Protein AF-A0A2K2AAR0-F1 (afdb_monomer)

Mean predicted aligned error: 15.71 Å

InterPro domains:
  IPR002683 PsbP, C-terminal [PF01789] (100-220)
  IPR016123 Mog1/PsbP, alpha/beta/alpha sandwich [SSF55724] (99-220)

Sequence (225 aa):
MALQHHFLACKNASIQKIYMTQSSGDRKESFPEVPRPPAEQFAPLASTFQRRLLVGVGSASLVAVGANFGGITSFLLGLSPESGRNVKLDVLYPIGGYSRCIGTNEGFEFIYPATWVGDQRLLYRAAEKTEYERSLDPPPLNNGKSSDGRRKNVNEPVVAFGPPGSSGELNVSVIVSQVPPDFSIEAFGGPKEVGEAVVRTITGSRLDVKGTLTESSLREDSEES

Nearest PDB structures (foldseek):
  6lu8-assembly1_W  TM=1.896E-01  e=7.351E+00  Homo sapiens
  8inf-assembly1_W  TM=1.809E-01  e=8.357E+00  Homo sapiens

pLDDT: mean 76.43, std 19.91, range [31.98, 96.62]

Radius of gyration: 35.57 Å; Cα contacts (8 Å, |Δi|>4): 141; chains: 1; bounding box: 90×42×94 Å

Structure (mmCIF, N/CA/C/O backbone):
data_AF-A0A2K2AAR0-F1
#
_entry.id   AF-A0A2K2AAR0-F1
#
loop_
_atom_site.group_PDB
_atom_site.id
_atom_site.type_symbol
_atom_site.label_atom_id
_atom_site.label_alt_id
_atom_site.label_comp_id
_atom_site.label_asym_id
_atom_site.label_entity_id
_atom_site.label_seq_id
_atom_site.pdbx_PDB_ins_code
_atom_site.Cartn_x
_atom_site.Cartn_y
_atom_site.Cartn_z
_atom_site.occupancy
_atom_site.B_iso_or_equiv
_atom_site.auth_seq_id
_atom_site.auth_comp_id
_atom_site.auth_asym_id
_atom_site.auth_atom_id
_atom_site.pdbx_PDB_model_num
ATOM 1 N N . MET A 1 1 ? -24.087 5.724 -62.527 1.00 34.75 1 MET A N 1
ATOM 2 C CA . MET A 1 1 ? -23.609 5.548 -63.915 1.00 34.75 1 MET A CA 1
ATOM 3 C C . MET A 1 1 ? -22.173 6.043 -64.007 1.00 34.75 1 MET A C 1
ATOM 5 O O . MET A 1 1 ? -21.894 7.046 -63.368 1.00 34.75 1 MET A O 1
ATOM 9 N N . ALA A 1 2 ? -21.352 5.343 -64.806 1.00 37.12 2 ALA A N 1
ATOM 10 C CA . ALA A 1 2 ? -19.984 5.654 -65.271 1.00 37.12 2 ALA A CA 1
ATOM 11 C C . ALA A 1 2 ? -18.885 5.721 -64.180 1.00 37.12 2 ALA A C 1
ATOM 13 O O . ALA A 1 2 ? -18.887 6.641 -63.376 1.00 37.12 2 ALA A O 1
ATOM 14 N N . LEU A 1 3 ? -18.038 4.704 -63.936 1.00 31.98 3 LEU A N 1
ATOM 15 C CA . LEU A 1 3 ? -16.979 4.044 -64.743 1.00 31.98 3 LEU A CA 1
ATOM 16 C C . LEU A 1 3 ? -15.828 4.963 -65.201 1.00 31.98 3 LEU A C 1
ATOM 18 O O . LEU A 1 3 ? -16.057 5.920 -65.930 1.00 31.98 3 LEU A O 1
ATOM 22 N N . GLN A 1 4 ? -14.612 4.477 -64.878 1.00 37.12 4 GLN A N 1
ATOM 23 C CA . GLN A 1 4 ? -13.336 4.594 -65.612 1.00 37.12 4 GLN A CA 1
ATOM 24 C C . GLN A 1 4 ? -12.493 5.875 -65.417 1.00 37.12 4 GLN A C 1
ATOM 26 O O . GLN A 1 4 ? -13.035 6.962 -65.351 1.00 37.12 4 GLN A O 1
ATOM 31 N N . HIS A 1 5 ? -11.154 5.860 -65.319 1.00 37.09 5 HIS A N 1
ATOM 32 C CA . HIS A 1 5 ? -10.130 4.846 -65.606 1.00 37.09 5 HIS A CA 1
ATOM 33 C C . HIS A 1 5 ? -8.812 5.149 -64.843 1.00 37.09 5 HIS A C 1
ATOM 35 O O . HIS A 1 5 ? -8.483 6.296 -64.560 1.00 37.09 5 HIS A O 1
ATOM 41 N N . HIS A 1 6 ? -8.071 4.070 -64.572 1.00 33.88 6 HIS A N 1
ATOM 42 C CA . HIS A 1 6 ? -6.647 3.924 -64.225 1.00 33.88 6 HIS A CA 1
ATOM 43 C C . HIS A 1 6 ? -5.653 4.966 -64.788 1.00 33.88 6 HIS A C 1
ATOM 45 O O . HIS A 1 6 ? -5.815 5.395 -65.922 1.00 33.88 6 HIS A O 1
ATOM 51 N N . PHE A 1 7 ? -4.524 5.205 -64.095 1.00 35.75 7 PHE A N 1
ATOM 52 C CA . PHE A 1 7 ? -3.197 4.647 -64.455 1.00 35.75 7 PHE A CA 1
ATOM 53 C C . PHE A 1 7 ? -2.080 5.041 -63.461 1.00 35.75 7 PHE A C 1
ATOM 55 O O . PHE A 1 7 ? -2.084 6.117 -62.874 1.00 35.75 7 PHE A O 1
ATOM 62 N N . LEU A 1 8 ? -1.134 4.112 -63.282 1.00 38.62 8 LEU A N 1
ATOM 63 C CA . LEU A 1 8 ? 0.065 4.179 -62.443 1.00 38.62 8 LEU A CA 1
ATOM 64 C C . LEU A 1 8 ? 0.990 5.364 -62.764 1.00 38.62 8 LEU A C 1
ATOM 66 O O . LEU A 1 8 ? 1.250 5.633 -63.933 1.00 38.62 8 LEU A O 1
ATOM 70 N N . ALA A 1 9 ? 1.664 5.888 -61.733 1.00 34.75 9 ALA A N 1
ATOM 71 C CA . ALA A 1 9 ? 3.064 6.316 -61.840 1.00 34.75 9 ALA A CA 1
ATOM 72 C C . ALA A 1 9 ? 3.741 6.406 -60.455 1.00 34.75 9 ALA A C 1
ATOM 74 O O . ALA A 1 9 ? 3.822 7.471 -59.852 1.00 34.75 9 ALA A O 1
ATOM 75 N N . CYS A 1 10 ? 4.287 5.290 -59.963 1.00 37.59 10 CYS A N 1
ATOM 76 C CA . CYS A 1 10 ? 5.383 5.337 -58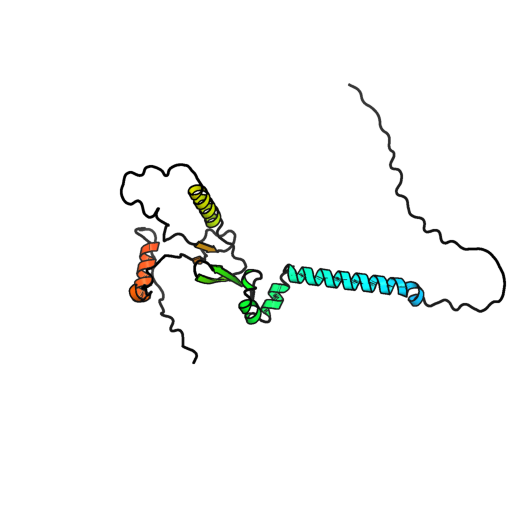.993 1.00 37.59 10 CYS A CA 1
ATOM 77 C C . CYS A 1 10 ? 6.685 5.678 -59.746 1.00 37.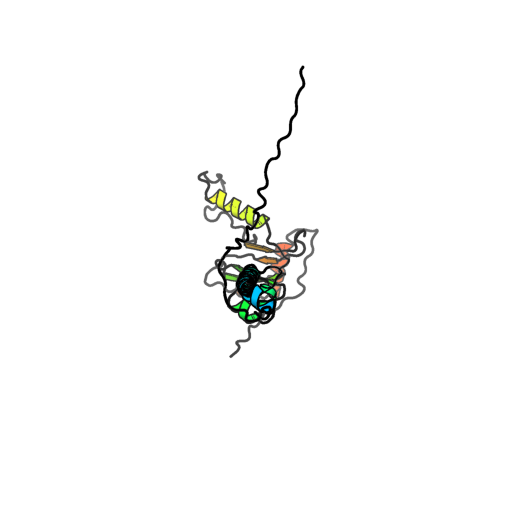59 10 CYS A C 1
ATOM 79 O O . CYS A 1 10 ? 7.165 4.888 -60.555 1.00 37.59 10 CYS A O 1
ATOM 81 N N . LYS A 1 11 ? 7.246 6.859 -59.483 1.00 34.91 11 LYS A N 1
ATOM 82 C CA . LYS A 1 11 ? 8.582 7.352 -59.879 1.00 34.91 11 LYS A CA 1
ATOM 83 C C . LYS A 1 11 ? 9.010 8.287 -58.740 1.00 34.91 11 LYS A C 1
ATOM 85 O O . LYS A 1 11 ?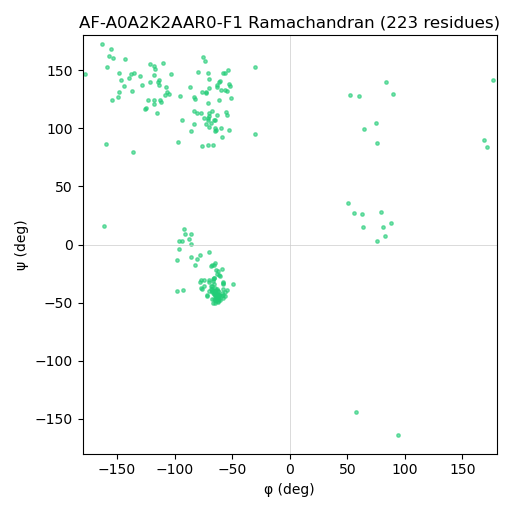 8.210 9.123 -58.356 1.00 34.91 11 LYS A O 1
ATOM 90 N N . ASN A 1 12 ? 10.182 8.270 -58.120 1.00 36.53 12 ASN A N 1
ATOM 91 C CA . ASN A 1 12 ? 11.443 7.569 -58.297 1.00 36.53 12 ASN A CA 1
ATOM 92 C C . ASN A 1 12 ? 12.095 7.525 -56.903 1.00 36.53 12 ASN A C 1
ATOM 94 O O . ASN A 1 12 ? 12.312 8.582 -56.312 1.00 36.53 12 ASN A O 1
ATOM 98 N N . ALA A 1 13 ? 12.451 6.350 -56.387 1.00 41.03 13 ALA A N 1
ATOM 99 C CA . ALA A 1 13 ? 13.428 6.277 -55.306 1.00 41.03 13 ALA A CA 1
ATOM 100 C C . ALA A 1 13 ? 14.808 6.538 -55.927 1.00 41.03 13 ALA A C 1
ATOM 102 O O . ALA A 1 13 ? 15.305 5.729 -56.713 1.00 41.03 13 ALA A O 1
ATOM 103 N N . SER A 1 14 ? 15.403 7.698 -55.645 1.00 40.75 14 SER A N 1
ATOM 104 C CA . SER A 1 14 ? 16.751 8.019 -56.106 1.00 40.75 14 SER A CA 1
ATOM 105 C C . SER A 1 14 ? 17.756 7.156 -55.344 1.00 40.75 14 SER A C 1
ATOM 107 O O . SER A 1 14 ? 18.101 7.443 -54.198 1.00 40.75 14 SER A O 1
ATOM 109 N N . ILE A 1 15 ? 18.232 6.090 -55.981 1.00 44.38 15 ILE A N 1
ATOM 110 C CA . ILE A 1 15 ? 19.423 5.367 -55.539 1.00 44.38 15 ILE A CA 1
ATOM 111 C C . ILE A 1 15 ? 20.597 6.333 -55.715 1.00 44.38 15 ILE A C 1
ATOM 113 O O . ILE A 1 15 ? 20.988 6.645 -56.842 1.00 44.38 15 ILE A O 1
ATOM 117 N N . GLN A 1 16 ? 21.131 6.854 -54.608 1.00 41.25 16 GLN A N 1
ATOM 118 C CA . GLN A 1 16 ? 22.361 7.639 -54.619 1.00 41.25 16 GLN A CA 1
ATOM 119 C C . GLN A 1 16 ? 23.513 6.729 -55.052 1.00 41.25 16 GLN A C 1
ATOM 121 O O . GLN A 1 16 ? 24.064 5.948 -54.281 1.00 41.25 16 GLN A O 1
ATOM 126 N N . LYS A 1 17 ? 23.838 6.812 -56.339 1.00 35.44 17 LYS A N 1
ATOM 127 C CA . LYS A 1 17 ? 24.993 6.176 -56.956 1.00 35.44 17 LYS A CA 1
ATOM 128 C C . LYS A 1 17 ? 26.232 6.926 -56.469 1.00 35.44 17 LYS A C 1
ATOM 130 O O . LYS A 1 17 ? 26.453 8.069 -56.860 1.00 35.44 17 LYS A O 1
ATOM 135 N N . ILE A 1 18 ? 27.007 6.309 -55.582 1.00 42.41 18 ILE A N 1
ATOM 136 C CA . ILE A 1 18 ? 28.295 6.848 -55.138 1.00 42.41 18 ILE A CA 1
ATOM 137 C C . ILE A 1 18 ? 29.223 6.851 -56.359 1.00 42.41 18 ILE A C 1
ATOM 139 O O . ILE A 1 18 ? 29.632 5.797 -56.843 1.00 42.41 18 ILE A O 1
ATOM 143 N N . TYR A 1 19 ? 29.502 8.036 -56.899 1.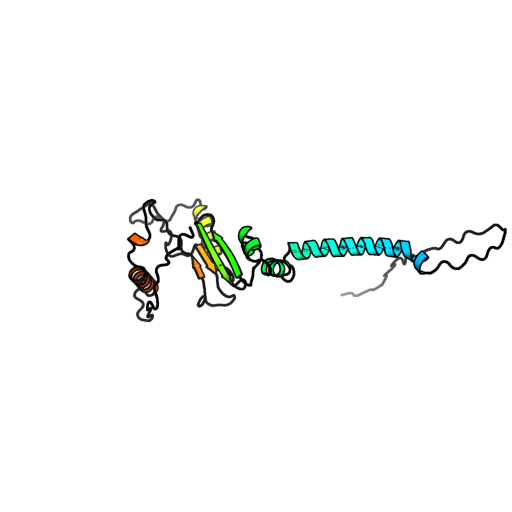00 35.38 19 TYR A N 1
ATOM 144 C CA . TYR A 1 19 ? 30.487 8.222 -57.959 1.00 35.38 19 TYR A CA 1
ATOM 145 C C . TYR A 1 19 ? 31.882 8.255 -57.334 1.00 35.38 19 TYR A C 1
ATOM 147 O O . TYR A 1 19 ? 32.227 9.177 -56.601 1.00 35.38 19 TYR A O 1
ATOM 155 N N . MET A 1 20 ? 32.685 7.237 -57.635 1.00 37.62 20 MET A N 1
ATOM 156 C CA . MET A 1 20 ? 34.116 7.224 -57.358 1.00 37.62 20 MET A CA 1
ATOM 157 C C . MET A 1 20 ? 34.804 7.965 -58.512 1.00 37.62 20 MET A C 1
ATOM 159 O O . MET A 1 20 ? 34.888 7.451 -59.626 1.00 37.62 20 MET A O 1
ATOM 163 N N . THR A 1 21 ? 35.229 9.206 -58.289 1.00 40.84 21 THR A N 1
ATOM 164 C CA . THR A 1 21 ? 36.014 9.973 -59.265 1.00 40.84 21 THR A CA 1
ATOM 165 C C . THR A 1 21 ? 37.431 9.408 -59.336 1.00 40.84 21 THR A C 1
ATOM 167 O O . THR A 1 21 ? 38.239 9.660 -58.446 1.00 40.84 21 THR A O 1
ATOM 170 N N . GLN A 1 22 ? 37.742 8.652 -60.393 1.00 42.00 22 GLN A N 1
ATOM 171 C CA . GLN A 1 22 ? 39.126 8.433 -60.819 1.00 42.00 22 GLN A CA 1
ATOM 172 C C . GLN A 1 22 ? 39.554 9.627 -61.680 1.00 42.00 22 GLN A C 1
ATOM 174 O O . GLN A 1 22 ? 38.981 9.869 -62.740 1.00 42.00 22 GLN A O 1
ATOM 179 N N . SER A 1 23 ? 40.527 10.398 -61.191 1.00 39.19 23 SER A N 1
ATOM 180 C CA . SER A 1 23 ? 41.187 11.470 -61.944 1.00 39.19 23 SER A CA 1
ATOM 181 C C . SER A 1 23 ? 42.357 10.886 -62.740 1.00 39.19 23 SER A C 1
ATOM 183 O O . SER A 1 23 ? 43.106 10.059 -62.223 1.00 39.19 23 SER A O 1
ATOM 185 N N . SER A 1 24 ? 42.480 11.290 -64.003 1.00 46.31 24 SER A N 1
ATOM 186 C CA . SER A 1 24 ? 43.369 10.728 -65.026 1.00 46.31 24 SER A CA 1
ATOM 187 C C . SER A 1 24 ? 44.561 11.653 -65.324 1.00 46.31 24 SER A C 1
ATOM 189 O O . SER A 1 24 ? 44.339 12.813 -65.660 1.00 46.31 24 SER A O 1
ATOM 191 N N . GLY A 1 25 ? 45.779 11.083 -65.333 1.00 38.38 25 GLY A N 1
ATOM 192 C CA . GLY A 1 25 ? 47.052 11.654 -65.836 1.00 38.38 25 GLY A CA 1
ATOM 193 C C . GLY A 1 25 ? 47.837 12.438 -64.771 1.00 38.38 25 GLY A C 1
ATOM 194 O O . GLY A 1 25 ? 47.253 13.269 -64.097 1.00 38.38 25 GLY A O 1
ATOM 195 N N . ASP A 1 26 ? 49.135 12.243 -64.512 1.00 34.19 26 ASP A N 1
ATOM 196 C CA . ASP A 1 26 ? 50.257 11.953 -65.412 1.00 34.19 26 ASP A CA 1
ATOM 197 C C . ASP A 1 26 ? 51.429 11.247 -64.666 1.00 34.19 26 ASP A C 1
ATOM 199 O O . ASP A 1 26 ? 51.510 11.210 -63.441 1.00 34.19 26 ASP A O 1
ATOM 203 N N . ARG A 1 27 ? 52.309 10.634 -65.453 1.00 41.72 27 ARG A N 1
ATOM 204 C CA . ARG A 1 27 ? 53.299 9.568 -65.216 1.00 41.72 27 ARG A CA 1
ATOM 205 C C . ARG A 1 27 ? 54.556 9.970 -64.414 1.00 41.72 27 ARG A C 1
ATOM 207 O O . ARG A 1 27 ? 55.278 10.846 -64.876 1.00 41.72 27 ARG A O 1
ATOM 214 N N . LYS A 1 28 ? 54.939 9.201 -63.372 1.00 36.00 28 LYS A N 1
ATOM 215 C CA . LYS A 1 28 ? 56.295 8.602 -63.191 1.00 36.00 28 LYS A CA 1
ATOM 216 C C . LYS A 1 28 ? 56.497 7.831 -61.867 1.00 36.00 28 LYS A C 1
ATOM 218 O O . LYS A 1 28 ? 56.095 8.277 -60.807 1.00 36.00 28 LYS A O 1
ATOM 223 N N . GLU A 1 29 ? 57.227 6.725 -62.018 1.00 33.47 29 GLU A N 1
ATOM 224 C CA . GLU A 1 29 ? 57.927 5.883 -61.030 1.00 33.47 29 GLU A CA 1
ATOM 225 C C . GLU A 1 29 ? 57.105 4.940 -60.136 1.00 33.47 29 GLU A C 1
ATOM 227 O O . GLU A 1 29 ? 56.455 5.293 -59.160 1.00 33.47 29 GLU A O 1
ATOM 232 N N . SER A 1 30 ? 57.203 3.668 -60.520 1.00 43.47 30 SER A N 1
ATOM 233 C CA . SER A 1 30 ? 56.769 2.476 -59.816 1.00 43.47 30 SER A CA 1
ATOM 234 C C . SER A 1 30 ? 57.522 2.287 -58.498 1.00 43.47 30 SER A C 1
ATOM 236 O O . SER A 1 30 ? 58.691 1.900 -58.499 1.00 43.47 30 SER A O 1
ATOM 238 N N . PHE A 1 31 ? 56.804 2.437 -57.392 1.00 41.06 31 PHE A N 1
ATOM 239 C CA . PHE A 1 31 ? 57.069 1.719 -56.149 1.00 41.06 31 PHE A CA 1
ATOM 240 C C . PHE A 1 31 ? 55.873 0.789 -55.907 1.00 41.06 31 PHE A C 1
ATOM 242 O O . PHE A 1 31 ? 54.741 1.208 -56.162 1.00 41.06 31 PHE A O 1
ATOM 249 N N . PRO A 1 32 ? 56.064 -0.472 -55.482 1.00 44.16 32 PRO A N 1
ATOM 250 C CA . PRO A 1 32 ? 54.934 -1.343 -55.202 1.00 44.16 32 PRO A CA 1
ATOM 251 C C . PRO A 1 32 ? 54.213 -0.799 -53.963 1.00 44.16 32 PRO A C 1
ATOM 253 O O . PRO A 1 32 ? 54.708 -0.928 -52.845 1.00 44.16 32 PRO A O 1
ATOM 256 N N . GLU A 1 33 ? 53.062 -0.153 -54.159 1.00 50.53 33 GLU A N 1
ATOM 257 C CA . GLU A 1 33 ? 52.157 0.191 -53.065 1.00 50.53 33 GLU A CA 1
ATOM 258 C C . GLU A 1 33 ? 51.650 -1.133 -52.487 1.00 50.53 33 GLU A C 1
ATOM 260 O O . GLU A 1 33 ? 50.816 -1.824 -53.075 1.00 50.53 33 GLU A O 1
ATOM 265 N N . VAL A 1 34 ? 52.250 -1.543 -51.368 1.00 60.97 34 VAL A N 1
ATOM 266 C CA . VAL A 1 34 ? 51.785 -2.675 -50.566 1.00 60.97 34 VAL A CA 1
ATOM 267 C C . VAL A 1 34 ? 50.290 -2.450 -50.316 1.00 60.97 34 VAL A C 1
ATOM 269 O O . VAL A 1 34 ? 49.937 -1.368 -49.836 1.00 60.97 34 VAL A O 1
ATOM 272 N N . PRO A 1 35 ? 49.398 -3.409 -50.639 1.00 59.84 35 PRO A N 1
ATOM 273 C CA . PRO A 1 35 ? 47.978 -3.252 -50.363 1.00 59.84 35 PRO A CA 1
ATOM 274 C C . PRO A 1 35 ? 47.821 -2.962 -48.875 1.00 59.84 35 PRO A C 1
ATOM 276 O O . PRO A 1 35 ? 48.169 -3.804 -48.043 1.00 59.84 35 PRO A O 1
ATOM 279 N N . ARG A 1 36 ? 47.360 -1.752 -48.534 1.00 60.16 36 ARG A N 1
ATOM 280 C CA . ARG A 1 36 ? 47.119 -1.399 -47.136 1.00 60.16 36 ARG A CA 1
ATOM 281 C C . ARG A 1 36 ? 46.191 -2.458 -46.536 1.00 60.16 36 ARG A C 1
ATOM 283 O O . ARG A 1 36 ? 45.192 -2.800 -47.178 1.00 60.16 36 ARG A O 1
ATOM 290 N N . PRO A 1 37 ? 46.514 -3.009 -45.353 1.00 69.81 37 PRO A N 1
ATOM 291 C CA . PRO A 1 37 ? 45.694 -4.035 -44.734 1.00 69.81 37 PRO A CA 1
ATOM 292 C C . PRO A 1 37 ? 44.242 -3.548 -44.649 1.00 69.81 37 PRO A C 1
ATOM 294 O O . PRO A 1 37 ? 44.023 -2.393 -44.275 1.00 69.81 37 PRO A O 1
ATOM 297 N N . PRO A 1 38 ? 43.235 -4.395 -44.932 1.00 65.81 38 PRO A N 1
ATOM 298 C CA . PRO A 1 38 ? 41.826 -3.997 -44.885 1.00 65.81 38 PRO A CA 1
ATOM 299 C C . PRO A 1 38 ? 41.442 -3.270 -43.585 1.00 65.81 38 PRO A C 1
ATOM 301 O O . PRO A 1 38 ? 40.656 -2.327 -43.600 1.00 65.81 38 PRO A O 1
ATOM 304 N N . ALA A 1 39 ? 42.060 -3.645 -42.461 1.00 67.38 39 ALA A N 1
ATOM 305 C CA . ALA A 1 39 ? 41.867 -3.017 -41.155 1.00 67.38 39 ALA A CA 1
ATOM 306 C C . ALA A 1 39 ? 42.184 -1.506 -41.126 1.00 67.38 39 ALA A C 1
ATOM 308 O O . ALA A 1 39 ? 41.495 -0.756 -40.437 1.00 67.38 39 ALA A O 1
ATOM 309 N N . GLU A 1 40 ? 43.172 -1.038 -41.894 1.00 70.44 40 GLU A N 1
ATOM 310 C CA . GLU A 1 40 ? 43.531 0.386 -41.966 1.00 70.44 40 GLU A CA 1
ATOM 311 C C . GLU A 1 40 ? 42.541 1.186 -42.823 1.00 70.44 40 GLU A C 1
ATOM 313 O O . GLU A 1 40 ? 42.261 2.348 -42.529 1.00 70.44 40 GLU A O 1
ATOM 318 N N . GLN A 1 41 ? 41.944 0.555 -43.841 1.00 72.00 41 GLN A N 1
ATOM 319 C CA . GLN A 1 41 ? 40.927 1.171 -44.698 1.00 72.00 41 GLN A CA 1
ATOM 320 C C . GLN A 1 41 ? 39.601 1.402 -43.952 1.00 72.00 41 GLN A C 1
ATOM 322 O O . GLN A 1 41 ? 38.903 2.383 -44.212 1.00 72.00 41 GLN A O 1
ATOM 327 N N . PHE A 1 42 ? 39.269 0.530 -42.993 1.00 71.88 42 PHE A N 1
ATOM 328 C CA . PHE A 1 42 ? 38.056 0.633 -42.172 1.00 71.88 42 PHE A CA 1
ATOM 329 C C . PHE A 1 42 ? 38.277 1.307 -40.810 1.00 71.88 42 PHE A C 1
ATOM 331 O O . PHE A 1 42 ? 37.301 1.557 -40.104 1.00 71.88 42 PHE A O 1
ATOM 338 N N . ALA A 1 43 ? 39.508 1.664 -40.433 1.00 72.00 43 ALA A N 1
ATOM 339 C CA . ALA A 1 43 ? 39.805 2.307 -39.148 1.00 72.00 43 ALA A CA 1
ATOM 340 C C . ALA A 1 43 ? 38.988 3.599 -38.869 1.00 72.00 43 ALA A C 1
ATOM 342 O O . ALA A 1 43 ? 38.508 3.764 -37.742 1.00 72.00 43 ALA A O 1
ATOM 343 N N . PRO A 1 44 ? 38.724 4.489 -39.853 1.00 75.94 44 PRO A N 1
ATOM 344 C CA . PRO A 1 44 ? 37.853 5.656 -39.649 1.00 75.94 44 PRO A CA 1
ATOM 345 C C . PRO A 1 44 ? 36.382 5.284 -39.388 1.00 75.94 44 PRO A C 1
ATOM 347 O O . PRO A 1 44 ? 35.664 5.970 -38.657 1.00 75.94 44 PRO A O 1
ATOM 350 N N . LEU A 1 45 ? 35.915 4.179 -39.971 1.00 73.38 45 LEU A N 1
ATOM 351 C CA . LEU A 1 45 ? 34.562 3.660 -39.756 1.00 73.38 45 LEU A CA 1
ATOM 352 C C . LEU A 1 45 ? 34.456 2.944 -38.408 1.00 73.38 45 LEU A C 1
ATOM 354 O O . LEU A 1 45 ? 33.464 3.108 -37.703 1.00 73.38 45 LEU A O 1
ATOM 358 N N . ALA A 1 46 ? 35.501 2.221 -38.009 1.00 78.25 46 ALA A N 1
ATOM 359 C CA . ALA A 1 46 ? 35.586 1.580 -36.706 1.00 78.25 46 ALA A CA 1
ATOM 360 C C . ALA A 1 46 ? 35.559 2.616 -35.574 1.00 78.25 46 ALA A C 1
ATOM 362 O O . ALA A 1 46 ? 34.780 2.462 -34.639 1.00 78.25 46 ALA A O 1
ATOM 363 N N . SER A 1 47 ? 36.324 3.708 -35.680 1.00 77.81 47 SER A N 1
ATOM 364 C CA . SER A 1 47 ? 36.364 4.754 -34.645 1.00 77.81 47 SER A CA 1
ATOM 365 C C . SER A 1 47 ? 35.045 5.530 -34.529 1.00 77.81 47 SER A C 1
ATOM 367 O O . SER A 1 47 ? 34.569 5.810 -33.426 1.00 77.81 47 SER A O 1
ATOM 369 N N . THR A 1 48 ? 34.395 5.836 -35.655 1.00 76.12 48 THR A N 1
ATOM 370 C CA . THR A 1 48 ? 33.079 6.495 -35.661 1.00 76.12 48 THR A CA 1
ATOM 371 C C . THR A 1 48 ? 31.969 5.574 -35.160 1.00 76.12 48 THR A C 1
ATOM 373 O O . THR A 1 48 ? 31.119 6.021 -34.387 1.00 76.12 48 THR A O 1
ATOM 376 N N . PHE A 1 49 ? 31.992 4.291 -35.534 1.00 83.75 49 PHE A N 1
ATOM 377 C CA . PHE A 1 49 ? 31.081 3.282 -34.999 1.00 83.75 49 PHE A CA 1
ATOM 378 C C . PHE A 1 49 ? 31.297 3.077 -33.500 1.00 83.75 49 PHE A C 1
ATOM 380 O O . PHE A 1 49 ? 30.327 3.126 -32.759 1.00 83.75 49 PHE A O 1
ATOM 387 N N . GLN A 1 50 ? 32.539 2.946 -33.028 1.00 83.12 50 GLN A N 1
ATOM 388 C CA . GLN A 1 50 ? 32.865 2.828 -31.603 1.00 83.12 50 GLN A CA 1
ATOM 389 C C . GLN A 1 50 ? 32.351 4.024 -30.806 1.00 83.12 50 GLN A C 1
ATOM 391 O O . GLN A 1 50 ? 31.711 3.838 -29.776 1.00 83.12 50 GLN A O 1
ATOM 396 N N . ARG A 1 51 ? 32.561 5.252 -31.295 1.00 82.75 51 ARG A N 1
ATOM 397 C CA . ARG A 1 51 ? 32.050 6.454 -30.627 1.00 82.75 51 ARG A CA 1
ATOM 398 C C . ARG A 1 51 ? 30.523 6.460 -30.576 1.00 82.75 51 ARG A C 1
ATOM 400 O O . ARG A 1 51 ? 29.957 6.753 -29.530 1.00 82.75 51 ARG A O 1
ATOM 407 N N . ARG A 1 52 ? 29.849 6.135 -31.683 1.00 84.69 52 ARG A N 1
ATOM 408 C CA . ARG A 1 52 ? 28.377 6.083 -31.743 1.00 84.69 52 ARG A CA 1
ATOM 409 C C . ARG A 1 52 ? 27.802 4.951 -30.899 1.00 84.69 52 ARG A C 1
ATOM 411 O O . ARG A 1 52 ? 26.790 5.159 -30.246 1.00 84.69 52 ARG A O 1
ATOM 418 N N . LEU A 1 53 ? 28.454 3.795 -30.884 1.00 86.38 53 LEU A N 1
ATOM 419 C CA . LEU A 1 53 ? 28.079 2.649 -30.069 1.00 86.38 53 LEU A CA 1
ATOM 420 C C . LEU A 1 53 ? 28.256 2.973 -28.588 1.00 86.38 53 LEU A C 1
ATOM 422 O O . LEU A 1 53 ? 27.334 2.757 -27.821 1.00 86.38 53 LEU A O 1
ATOM 426 N N . LEU A 1 54 ? 29.391 3.549 -28.188 1.00 88.75 54 LEU A N 1
ATOM 427 C CA . LEU A 1 54 ? 29.656 3.910 -26.796 1.00 88.75 54 LEU A CA 1
ATOM 428 C C . LEU A 1 54 ? 28.699 4.999 -26.302 1.00 88.75 54 LEU A C 1
ATOM 430 O O . LEU A 1 54 ? 28.136 4.876 -25.220 1.00 88.75 54 LEU A O 1
ATOM 434 N N . VAL A 1 55 ? 28.456 6.031 -27.114 1.00 87.56 55 VAL A N 1
ATOM 435 C CA . VAL A 1 55 ? 27.467 7.070 -26.792 1.00 87.56 55 VAL A CA 1
ATOM 436 C C . VAL A 1 55 ? 26.050 6.488 -26.765 1.00 87.56 55 VAL A C 1
ATOM 438 O O . VAL A 1 55 ? 25.285 6.792 -25.853 1.00 87.56 55 VAL A O 1
ATOM 441 N N . GLY A 1 56 ? 25.694 5.628 -27.722 1.00 81.81 56 GLY A N 1
ATOM 442 C CA . GLY A 1 56 ? 24.379 4.990 -27.802 1.00 81.81 56 GLY A CA 1
ATOM 443 C C . GLY A 1 56 ? 24.106 4.052 -26.626 1.00 81.81 56 GLY A C 1
ATOM 444 O O . GLY A 1 56 ? 23.095 4.192 -25.950 1.00 81.81 56 GLY A O 1
ATOM 445 N N . VAL A 1 57 ? 25.036 3.146 -26.326 1.00 83.81 57 VAL A N 1
ATOM 446 C CA . VAL A 1 57 ? 24.949 2.223 -25.185 1.00 83.81 57 VAL A CA 1
ATOM 447 C C . VAL A 1 57 ? 24.974 2.991 -23.867 1.00 83.81 57 VAL A C 1
ATOM 449 O O . VAL A 1 57 ? 24.165 2.706 -22.988 1.00 83.81 57 VAL A O 1
ATOM 452 N N . GLY A 1 58 ? 25.851 3.989 -23.729 1.00 81.56 58 GLY A N 1
ATOM 453 C CA . GLY A 1 58 ? 25.944 4.800 -22.515 1.00 81.56 58 GLY A CA 1
ATOM 454 C C . GLY A 1 58 ? 24.657 5.576 -22.233 1.00 81.56 58 GLY A C 1
ATOM 455 O O . GLY A 1 58 ? 24.121 5.503 -21.129 1.00 81.56 58 GLY A O 1
ATOM 456 N N . SER A 1 59 ? 24.114 6.261 -23.244 1.00 80.88 59 SER A N 1
ATOM 457 C CA . SER A 1 59 ? 22.850 6.998 -23.107 1.00 80.88 59 SER A CA 1
ATOM 458 C C . SER A 1 59 ? 21.666 6.070 -22.826 1.00 80.88 59 SER A C 1
ATOM 460 O O . SER A 1 59 ? 20.895 6.340 -21.907 1.00 80.88 59 SER A O 1
ATOM 462 N N . ALA A 1 60 ? 21.552 4.943 -23.536 1.00 76.25 60 ALA A N 1
ATOM 463 C CA . ALA A 1 60 ? 20.496 3.962 -23.295 1.00 76.25 60 ALA A CA 1
ATOM 464 C C . ALA A 1 60 ? 20.573 3.354 -21.884 1.00 76.25 60 ALA A C 1
ATOM 466 O O . ALA A 1 60 ? 19.543 3.197 -21.235 1.00 76.25 60 ALA A O 1
ATOM 467 N N . SER A 1 61 ? 21.780 3.068 -21.382 1.00 73.88 61 SER A N 1
ATOM 468 C CA . SER A 1 61 ? 21.984 2.524 -20.030 1.00 73.88 61 SER A CA 1
ATOM 469 C C . SER A 1 61 ? 21.537 3.510 -18.952 1.00 73.88 61 SER A C 1
ATOM 471 O O . SER A 1 61 ? 20.843 3.123 -18.013 1.00 73.88 61 SER A O 1
ATOM 473 N N . LEU A 1 62 ? 21.878 4.794 -19.107 1.00 78.12 62 LEU A N 1
ATOM 474 C CA . LEU A 1 62 ? 21.455 5.840 -18.176 1.00 78.12 62 LEU A CA 1
ATOM 475 C C . LEU A 1 62 ? 19.928 5.972 -18.139 1.00 78.12 62 LEU A C 1
ATOM 477 O O . LEU A 1 62 ? 19.350 6.063 -17.061 1.00 78.12 62 LEU A O 1
ATOM 481 N N . VAL A 1 63 ? 19.274 5.944 -19.304 1.00 81.50 63 VAL A N 1
ATOM 482 C CA . VAL A 1 63 ? 17.807 5.982 -19.394 1.00 81.50 63 VAL A CA 1
ATOM 483 C C . VAL A 1 63 ? 17.187 4.729 -18.779 1.00 81.50 63 VAL A C 1
ATOM 485 O O . VAL A 1 63 ? 16.215 4.844 -18.042 1.00 81.50 63 VAL A O 1
ATOM 488 N N . ALA A 1 64 ? 17.747 3.544 -19.030 1.00 77.75 64 ALA A N 1
ATOM 489 C CA . ALA A 1 64 ? 17.228 2.291 -18.487 1.00 77.75 64 ALA A CA 1
ATOM 490 C C . ALA A 1 64 ? 17.259 2.270 -16.950 1.00 77.75 64 ALA A C 1
ATOM 492 O O . ALA A 1 64 ? 16.270 1.894 -16.325 1.00 77.75 64 ALA A O 1
ATOM 493 N N . VAL A 1 65 ? 18.352 2.740 -16.340 1.00 78.25 65 VAL A N 1
ATOM 494 C CA . VAL A 1 65 ? 18.444 2.926 -14.883 1.00 78.25 65 VAL A CA 1
ATOM 495 C C . VAL A 1 65 ? 17.486 4.036 -14.433 1.00 78.25 65 VAL A C 1
ATOM 497 O O . VAL A 1 65 ? 16.646 3.834 -13.560 1.00 78.25 65 VAL A O 1
ATOM 500 N N . GLY A 1 66 ? 17.523 5.204 -15.069 1.00 78.50 66 GLY A N 1
ATOM 501 C CA . GLY A 1 66 ? 16.656 6.325 -14.699 1.00 78.50 66 GLY A CA 1
ATOM 502 C C . GLY A 1 66 ? 15.160 6.000 -14.755 1.00 78.50 66 GLY A C 1
ATOM 503 O O . GLY A 1 66 ? 14.406 6.509 -13.940 1.00 78.50 66 GLY A O 1
ATOM 504 N N . ALA A 1 67 ? 14.732 5.133 -15.673 1.00 83.75 67 ALA A N 1
ATOM 505 C CA . ALA A 1 67 ? 13.337 4.732 -15.846 1.00 83.75 67 ALA A CA 1
ATOM 506 C C . ALA A 1 67 ? 12.969 3.422 -15.127 1.00 83.75 67 ALA A C 1
ATOM 508 O O . ALA A 1 67 ? 11.851 2.937 -15.290 1.00 83.75 67 ALA A O 1
ATOM 509 N N . ASN A 1 68 ? 13.901 2.810 -14.385 1.00 83.44 68 ASN A N 1
ATOM 510 C CA . ASN A 1 68 ? 13.747 1.465 -13.820 1.00 83.44 68 ASN A CA 1
ATOM 511 C C . ASN A 1 68 ? 13.298 0.421 -14.864 1.00 83.44 68 ASN A C 1
ATOM 513 O O . ASN A 1 68 ? 12.512 -0.484 -14.572 1.00 83.44 68 ASN A O 1
ATOM 517 N N . PHE A 1 69 ? 13.770 0.557 -16.107 1.00 80.94 69 PHE A N 1
ATOM 518 C CA . PHE A 1 69 ? 13.362 -0.304 -17.211 1.00 80.94 69 PHE A CA 1
ATOM 519 C C . PHE A 1 69 ? 13.748 -1.751 -16.908 1.00 80.94 69 PHE A C 1
ATOM 521 O O . PHE A 1 69 ? 14.903 -2.048 -16.604 1.00 80.94 69 PHE A O 1
ATOM 528 N N . GLY A 1 70 ? 12.762 -2.649 -16.942 1.00 81.69 70 GLY A N 1
ATOM 529 C CA . GLY A 1 70 ? 12.961 -4.054 -16.585 1.00 81.69 70 GLY A CA 1
ATOM 530 C C . GLY A 1 70 ? 13.366 -4.292 -15.122 1.00 81.69 70 GLY A C 1
ATOM 531 O O . GLY A 1 70 ? 13.833 -5.381 -14.809 1.00 81.69 70 GLY A O 1
ATOM 532 N N . GLY A 1 71 ? 13.217 -3.304 -14.232 1.00 85.00 71 GLY A N 1
ATOM 533 C CA . GLY A 1 71 ? 13.545 -3.440 -12.811 1.00 85.00 71 GLY A CA 1
ATOM 534 C C . GLY A 1 71 ? 15.030 -3.288 -12.469 1.00 85.00 71 GLY A C 1
ATOM 535 O O . GLY A 1 71 ? 15.421 -3.660 -11.365 1.00 85.00 71 GLY A O 1
ATOM 536 N N . ILE A 1 72 ? 15.870 -2.760 -13.373 1.00 86.25 72 ILE A N 1
ATOM 537 C CA . ILE A 1 72 ? 17.322 -2.616 -13.139 1.00 86.25 72 ILE A CA 1
ATOM 538 C C . ILE A 1 72 ? 17.609 -1.799 -11.872 1.00 86.25 72 ILE A C 1
ATOM 540 O O . ILE A 1 72 ? 18.441 -2.190 -11.056 1.00 86.25 72 ILE A O 1
ATOM 544 N N . THR A 1 73 ? 16.907 -0.688 -11.671 1.00 87.88 73 THR A N 1
ATOM 545 C CA . THR A 1 73 ? 17.128 0.192 -10.513 1.00 87.88 73 THR A CA 1
ATOM 546 C C . THR A 1 73 ? 16.634 -0.448 -9.232 1.00 87.88 73 THR A C 1
ATOM 548 O O . THR A 1 73 ? 17.358 -0.457 -8.244 1.00 87.88 73 THR A O 1
ATOM 551 N N . SER A 1 74 ? 15.458 -1.072 -9.263 1.00 86.94 74 SER A N 1
ATOM 552 C CA . SER A 1 74 ? 14.953 -1.890 -8.159 1.00 86.94 74 SER A CA 1
ATOM 553 C C . SER A 1 74 ? 15.919 -3.015 -7.773 1.00 86.94 74 SER A C 1
ATOM 555 O O . SER A 1 74 ? 16.141 -3.250 -6.587 1.00 86.94 74 SER A O 1
ATOM 557 N N . PHE A 1 75 ? 16.534 -3.685 -8.753 1.00 87.50 75 PHE A N 1
ATOM 558 C CA . PHE A 1 75 ? 17.533 -4.726 -8.516 1.00 87.50 75 PHE A CA 1
ATOM 559 C C . PHE A 1 75 ? 18.797 -4.164 -7.852 1.00 87.50 75 PHE A C 1
ATOM 561 O O . PHE A 1 75 ? 19.239 -4.706 -6.842 1.00 87.50 75 PHE A O 1
ATOM 568 N N . LEU A 1 76 ? 19.342 -3.052 -8.362 1.00 87.50 76 LEU A N 1
ATOM 569 C CA . LEU A 1 76 ? 20.522 -2.396 -7.781 1.00 87.50 76 LEU A CA 1
ATOM 570 C C . LEU A 1 76 ? 20.263 -1.902 -6.353 1.00 87.50 76 LEU A C 1
ATOM 572 O O . LEU A 1 76 ? 21.085 -2.123 -5.467 1.00 87.50 76 LEU A O 1
ATOM 576 N N . LEU A 1 77 ? 19.106 -1.283 -6.111 1.00 87.56 77 LEU A N 1
ATOM 577 C CA . LEU A 1 77 ? 18.691 -0.861 -4.773 1.00 87.56 77 LEU A CA 1
ATOM 578 C C . LEU A 1 77 ? 18.450 -2.058 -3.843 1.00 87.56 77 LEU A C 1
ATOM 580 O O . LEU A 1 77 ? 18.663 -1.953 -2.640 1.00 87.56 77 LEU A O 1
ATOM 584 N N . GLY A 1 78 ? 18.061 -3.210 -4.390 1.00 86.25 78 GLY A N 1
ATOM 585 C CA . GLY A 1 78 ? 17.946 -4.464 -3.649 1.00 86.25 78 GLY A CA 1
ATOM 586 C C . GLY A 1 78 ? 19.275 -4.997 -3.101 1.00 86.25 78 GLY A C 1
ATOM 587 O O . GLY A 1 78 ? 19.250 -5.745 -2.129 1.00 86.25 78 GLY A O 1
ATOM 588 N N . LEU A 1 79 ? 20.424 -4.603 -3.668 1.00 89.00 79 LEU A N 1
ATOM 589 C CA . LEU A 1 79 ? 21.751 -5.000 -3.170 1.00 89.00 79 LEU A CA 1
ATOM 590 C C . LEU A 1 79 ? 22.149 -4.255 -1.887 1.00 89.00 79 LEU A C 1
ATOM 592 O O . LEU A 1 79 ? 22.864 -4.808 -1.058 1.00 89.00 79 LEU A O 1
ATOM 596 N N . SER A 1 80 ? 21.680 -3.013 -1.721 1.00 89.00 80 SER A N 1
ATOM 597 C CA . SER A 1 80 ? 21.826 -2.223 -0.491 1.00 89.00 80 SER A CA 1
ATOM 598 C C . SER A 1 80 ? 20.500 -1.529 -0.161 1.00 89.00 80 SER A C 1
ATOM 600 O O . SER A 1 80 ? 20.319 -0.338 -0.455 1.00 89.00 80 SER A O 1
ATOM 602 N N . PRO A 1 81 ? 19.542 -2.265 0.437 1.00 87.62 81 PRO A N 1
ATOM 603 C CA . PRO A 1 81 ? 18.217 -1.733 0.722 1.00 87.62 81 PRO A CA 1
ATOM 604 C C . PRO A 1 81 ? 18.261 -0.494 1.615 1.00 87.62 81 PRO A C 1
ATOM 606 O O . PRO A 1 81 ? 17.514 0.452 1.390 1.00 87.62 81 PRO A O 1
ATOM 609 N N . GLU A 1 82 ? 19.157 -0.467 2.601 1.00 89.19 82 GLU A N 1
ATOM 610 C CA . GLU A 1 82 ? 19.278 0.629 3.567 1.00 89.19 82 GLU A CA 1
ATOM 611 C C . GLU A 1 82 ? 19.624 1.961 2.903 1.00 89.19 82 GLU A C 1
ATOM 613 O O . GLU A 1 82 ? 19.000 2.978 3.204 1.00 89.19 82 GLU A O 1
ATOM 618 N N . SER A 1 83 ? 20.559 1.962 1.947 1.00 87.50 83 SER A N 1
ATOM 619 C CA . SER A 1 83 ? 20.936 3.181 1.230 1.00 87.50 83 SER A CA 1
ATOM 620 C C . SER A 1 83 ? 19.748 3.758 0.463 1.00 87.50 83 SER A C 1
ATOM 622 O O . SER A 1 83 ? 19.466 4.946 0.589 1.00 87.50 83 SER A O 1
ATOM 624 N N . GLY A 1 84 ? 19.013 2.920 -0.280 1.00 84.06 84 GLY A N 1
ATOM 625 C CA . GLY A 1 84 ? 17.825 3.347 -1.027 1.00 84.06 84 GLY A CA 1
ATOM 626 C C . GLY A 1 84 ? 16.687 3.822 -0.122 1.00 84.06 84 GLY A C 1
ATOM 627 O O . GLY A 1 84 ? 16.018 4.808 -0.428 1.00 84.06 84 GLY A O 1
ATOM 628 N N . ARG A 1 85 ? 16.511 3.159 1.023 1.00 88.12 85 ARG A N 1
ATOM 629 C CA . ARG A 1 85 ? 15.522 3.504 2.049 1.00 88.12 85 ARG A CA 1
ATOM 630 C C . ARG A 1 85 ? 15.828 4.820 2.759 1.00 88.12 85 ARG A C 1
ATOM 632 O O . ARG A 1 85 ? 14.889 5.539 3.088 1.00 88.12 85 ARG A O 1
ATOM 639 N N . ASN A 1 86 ? 17.103 5.139 2.980 1.00 89.25 86 ASN A N 1
ATOM 640 C CA . ASN A 1 86 ? 17.533 6.394 3.601 1.00 89.25 86 ASN A CA 1
ATOM 641 C C . ASN A 1 86 ? 17.190 7.596 2.702 1.00 89.25 86 ASN A C 1
ATOM 643 O O . ASN A 1 86 ? 16.611 8.580 3.154 1.00 89.25 86 ASN A O 1
ATOM 647 N N . VAL A 1 87 ? 17.418 7.467 1.391 1.00 89.62 87 VAL A N 1
ATOM 648 C CA . VAL A 1 87 ? 17.040 8.499 0.406 1.00 89.62 87 VAL A CA 1
ATOM 649 C C . VAL A 1 87 ? 15.591 8.390 -0.093 1.00 89.62 87 VAL A C 1
ATOM 651 O O . VAL A 1 87 ? 15.219 9.090 -1.033 1.00 89.62 87 VAL A O 1
ATOM 654 N N . LYS A 1 88 ? 14.761 7.531 0.519 1.00 91.75 88 LYS A N 1
ATOM 655 C CA . LYS A 1 88 ? 13.335 7.325 0.184 1.00 91.75 88 LYS A CA 1
ATOM 656 C C . LYS A 1 88 ? 13.072 6.946 -1.281 1.00 91.75 88 LYS A C 1
ATOM 658 O O . LYS A 1 88 ? 11.995 7.206 -1.819 1.00 91.75 88 LYS A O 1
ATOM 663 N N . LEU A 1 89 ? 14.041 6.311 -1.945 1.00 90.00 89 LEU A N 1
ATOM 664 C CA . LEU A 1 89 ? 13.873 5.846 -3.326 1.00 90.00 89 LEU A CA 1
ATOM 665 C C . LEU A 1 89 ? 12.867 4.696 -3.434 1.00 90.00 89 LEU A C 1
ATOM 667 O O . LEU A 1 89 ? 12.326 4.483 -4.514 1.00 90.00 89 LEU A O 1
ATOM 671 N N . ASP A 1 90 ? 12.562 4.013 -2.331 1.00 90.00 90 ASP A N 1
ATOM 672 C CA . ASP A 1 90 ? 11.545 2.960 -2.253 1.00 90.00 90 ASP A CA 1
ATOM 673 C C . ASP A 1 90 ? 10.095 3.444 -2.372 1.00 90.00 90 ASP A C 1
ATOM 675 O O . ASP A 1 90 ? 9.181 2.628 -2.496 1.00 90.00 90 ASP A O 1
ATOM 679 N N . VAL A 1 91 ? 9.876 4.760 -2.393 1.00 90.81 91 VAL A N 1
ATOM 680 C CA . VAL A 1 91 ? 8.595 5.361 -2.794 1.00 90.81 91 VAL A CA 1
ATOM 681 C C . VAL A 1 91 ? 8.399 5.280 -4.312 1.00 90.81 91 VAL A C 1
ATOM 683 O O . VAL A 1 91 ? 7.281 5.096 -4.786 1.00 90.81 91 VAL A O 1
ATOM 686 N N . LEU A 1 92 ? 9.485 5.418 -5.082 1.00 90.38 92 LEU A N 1
ATOM 687 C CA . LEU A 1 92 ? 9.454 5.454 -6.550 1.00 90.38 92 LEU A CA 1
ATOM 688 C C . LEU A 1 92 ? 9.797 4.098 -7.173 1.00 90.38 92 LEU A C 1
ATOM 690 O O . LEU A 1 92 ? 9.193 3.692 -8.164 1.00 90.38 92 LEU A O 1
ATOM 694 N N . TYR A 1 93 ? 10.777 3.404 -6.600 1.00 92.06 93 TYR A N 1
ATOM 695 C CA . TYR A 1 93 ? 11.313 2.153 -7.112 1.00 92.06 93 TYR A CA 1
ATOM 696 C C . TYR A 1 93 ? 11.231 1.078 -6.038 1.00 92.06 93 TYR A C 1
ATOM 698 O O . TYR A 1 93 ? 11.911 1.199 -5.024 1.00 92.06 93 TYR A O 1
ATOM 706 N N . PRO A 1 94 ? 10.479 -0.011 -6.258 1.00 92.62 94 PRO A N 1
ATOM 707 C CA . PRO A 1 94 ? 10.397 -1.098 -5.295 1.00 92.62 94 PRO A CA 1
ATOM 708 C C . PRO A 1 94 ? 11.775 -1.613 -4.874 1.00 92.62 94 PRO A C 1
ATOM 710 O O . PRO A 1 94 ? 12.633 -1.836 -5.731 1.00 92.62 94 PRO A O 1
ATOM 713 N N . ILE A 1 95 ? 11.965 -1.860 -3.579 1.00 93.88 95 ILE A N 1
ATOM 714 C CA . ILE A 1 95 ? 13.182 -2.456 -3.017 1.00 93.88 95 ILE A CA 1
ATOM 715 C C . ILE A 1 95 ? 12.804 -3.785 -2.369 1.00 93.88 95 ILE A C 1
ATOM 717 O O . ILE A 1 95 ? 11.968 -3.838 -1.468 1.00 93.88 95 ILE A O 1
ATOM 721 N N . GLY A 1 96 ? 13.408 -4.879 -2.837 1.00 89.19 96 GLY A N 1
ATOM 722 C CA . GLY A 1 96 ? 13.134 -6.218 -2.301 1.00 89.19 96 GLY A CA 1
ATOM 723 C C . GLY A 1 96 ? 11.682 -6.680 -2.483 1.00 89.19 96 GLY A C 1
ATOM 724 O O . GLY A 1 96 ? 11.190 -7.464 -1.681 1.00 89.19 96 GLY A O 1
ATOM 725 N N . GLY A 1 97 ? 10.980 -6.171 -3.503 1.00 91.88 97 GLY A N 1
ATOM 726 C CA . GLY A 1 97 ? 9.573 -6.500 -3.762 1.00 91.88 97 GLY A CA 1
ATOM 727 C C . GLY A 1 97 ? 8.560 -5.698 -2.940 1.00 91.88 97 GLY A C 1
ATOM 728 O O . GLY A 1 97 ? 7.365 -5.975 -3.028 1.00 91.88 97 GLY A O 1
ATOM 729 N N . TYR A 1 98 ? 9.012 -4.691 -2.189 1.00 94.38 98 TYR A N 1
ATOM 730 C CA . TYR A 1 98 ? 8.156 -3.796 -1.414 1.00 94.38 98 TYR A CA 1
ATOM 731 C C . TYR A 1 98 ? 8.288 -2.354 -1.898 1.00 94.38 98 TYR A C 1
ATOM 733 O O . TYR A 1 98 ? 9.374 -1.916 -2.284 1.00 94.38 98 TYR A O 1
ATOM 741 N N . SER A 1 99 ? 7.179 -1.630 -1.835 1.00 94.50 99 SER A N 1
ATOM 742 C CA . SER A 1 99 ? 7.106 -0.186 -2.035 1.00 94.50 99 SER A CA 1
ATOM 743 C C . SER A 1 99 ? 6.785 0.500 -0.712 1.00 94.50 99 SER A C 1
ATOM 745 O O . SER A 1 99 ? 6.206 -0.110 0.190 1.00 94.50 99 SER A O 1
ATOM 747 N N . ARG A 1 100 ? 7.151 1.774 -0.593 1.00 94.94 100 ARG A N 1
ATOM 748 C CA . ARG A 1 100 ? 6.883 2.594 0.592 1.00 94.94 100 ARG A CA 1
ATOM 749 C C . ARG A 1 100 ? 5.789 3.620 0.312 1.00 94.94 100 ARG A C 1
ATOM 751 O O . ARG A 1 100 ? 5.809 4.296 -0.712 1.00 94.94 100 ARG A O 1
ATOM 758 N N . CYS A 1 101 ? 4.851 3.761 1.244 1.00 94.19 101 CYS A N 1
ATOM 759 C CA . CYS A 1 101 ? 3.882 4.851 1.280 1.00 94.19 101 CYS A CA 1
ATOM 760 C C . CYS A 1 101 ? 4.287 5.841 2.376 1.00 94.19 101 CYS A C 1
ATOM 762 O O . CYS A 1 101 ? 4.502 5.428 3.514 1.00 94.19 101 CYS A O 1
ATOM 764 N N . ILE A 1 102 ? 4.358 7.133 2.045 1.00 93.75 102 ILE A N 1
ATOM 765 C CA . ILE A 1 102 ? 4.668 8.213 2.993 1.00 93.75 102 ILE A CA 1
ATOM 766 C C . ILE A 1 102 ? 3.553 9.258 2.918 1.00 93.75 102 ILE A C 1
ATOM 768 O O . ILE A 1 102 ? 3.378 9.895 1.880 1.00 93.75 102 ILE A O 1
ATOM 772 N N . GLY A 1 103 ? 2.821 9.445 4.014 1.00 91.88 103 GLY A N 1
ATOM 773 C CA . GLY A 1 103 ? 1.869 10.541 4.188 1.00 91.88 103 GLY A CA 1
ATOM 774 C C . GLY A 1 103 ? 2.529 11.667 4.970 1.00 91.88 103 GLY A C 1
ATOM 775 O O . GLY A 1 103 ? 2.481 11.671 6.195 1.00 91.88 103 GLY A O 1
ATOM 776 N N . THR A 1 104 ? 3.200 12.602 4.292 1.00 87.31 104 THR A N 1
ATOM 777 C CA . THR A 1 104 ? 3.957 13.676 4.969 1.00 87.31 104 THR A CA 1
ATOM 778 C C . THR A 1 104 ? 3.069 14.653 5.730 1.00 87.31 104 THR A C 1
ATOM 780 O O . THR A 1 104 ? 3.514 15.218 6.722 1.00 87.31 104 THR A O 1
ATOM 783 N N . ASN A 1 105 ? 1.834 14.865 5.270 1.00 87.44 105 ASN A N 1
ATOM 784 C CA . ASN A 1 105 ? 0.898 15.783 5.918 1.00 87.44 105 ASN A CA 1
ATOM 785 C C . ASN A 1 105 ? 0.275 15.149 7.168 1.00 87.44 105 ASN A C 1
ATOM 787 O O . ASN A 1 105 ? -0.029 15.842 8.133 1.00 87.44 105 ASN A O 1
ATOM 791 N N . GLU A 1 106 ? 0.092 13.830 7.141 1.00 87.38 106 GLU A N 1
ATOM 792 C CA . GLU A 1 106 ? -0.547 13.047 8.194 1.00 87.38 106 GLU A CA 1
ATOM 793 C C . GLU A 1 106 ? 0.454 12.375 9.149 1.00 87.38 106 GLU A C 1
ATOM 795 O O . GLU A 1 106 ? 0.055 11.897 10.206 1.00 87.38 106 GLU A O 1
ATOM 800 N N . GLY A 1 107 ? 1.742 12.337 8.795 1.00 89.69 107 GLY A N 1
ATOM 801 C CA . GLY A 1 107 ? 2.824 11.844 9.648 1.00 89.69 107 GLY A CA 1
ATOM 802 C C . GLY A 1 107 ? 2.971 10.321 9.712 1.00 89.69 107 GLY A C 1
ATOM 803 O O . GLY A 1 107 ? 3.453 9.817 10.722 1.00 89.69 107 GLY A O 1
ATOM 804 N N . PHE A 1 108 ? 2.576 9.576 8.674 1.00 93.31 108 PHE A N 1
ATOM 805 C CA . PHE A 1 108 ? 2.709 8.112 8.652 1.00 93.31 108 PHE A CA 1
ATOM 806 C C . PHE A 1 108 ? 3.623 7.606 7.533 1.00 93.31 108 PHE A C 1
ATOM 808 O O . PHE A 1 108 ? 3.741 8.204 6.460 1.00 93.31 108 PHE A O 1
ATOM 815 N N . GLU A 1 109 ? 4.216 6.439 7.771 1.00 94.00 109 GLU A N 1
ATOM 816 C CA . GLU A 1 109 ? 5.019 5.702 6.805 1.00 94.00 109 GLU A CA 1
ATOM 817 C C . GLU A 1 109 ? 4.797 4.199 6.984 1.00 94.00 109 GLU A C 1
ATOM 819 O O . GLU A 1 109 ? 4.767 3.699 8.107 1.00 94.00 109 GLU A O 1
ATOM 824 N N . PHE A 1 110 ? 4.645 3.469 5.881 1.00 94.81 110 PHE A N 1
ATOM 825 C CA . PHE A 1 110 ? 4.628 2.008 5.907 1.00 94.81 110 PHE A CA 1
ATOM 826 C C . PHE A 1 110 ? 5.091 1.420 4.574 1.00 94.81 110 PHE A C 1
ATOM 828 O O . PHE A 1 110 ? 5.067 2.081 3.533 1.00 94.81 110 PHE A O 1
ATOM 835 N N . ILE A 1 111 ? 5.493 0.151 4.610 1.00 95.06 111 ILE A N 1
ATOM 836 C CA . ILE A 1 111 ? 5.838 -0.631 3.422 1.00 95.06 111 ILE A CA 1
ATOM 837 C C . ILE A 1 11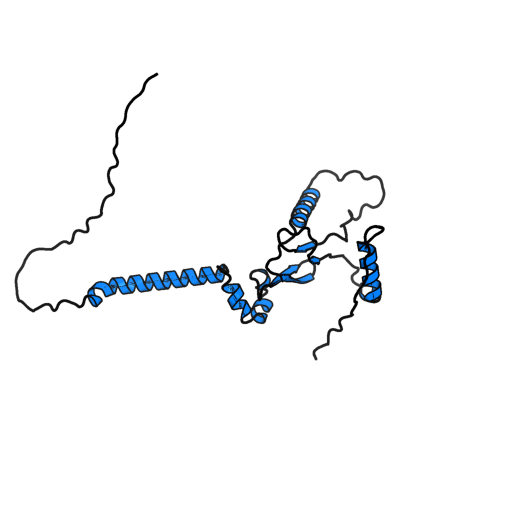1 ? 4.709 -1.596 3.067 1.00 95.06 111 ILE A C 1
ATOM 839 O O . ILE A 1 111 ? 4.023 -2.120 3.943 1.00 95.06 111 ILE A O 1
ATOM 843 N N . TYR A 1 112 ? 4.528 -1.846 1.778 1.00 95.81 112 TYR A N 1
ATOM 844 C CA . TYR A 1 112 ? 3.521 -2.761 1.250 1.00 95.81 112 TYR A CA 1
ATOM 845 C C . TYR A 1 112 ? 4.074 -3.506 0.026 1.00 95.81 112 TYR A C 1
ATOM 847 O O . TYR A 1 112 ? 5.062 -3.061 -0.566 1.00 95.81 112 TYR A O 1
ATOM 855 N N . PRO A 1 113 ? 3.501 -4.660 -0.363 1.00 96.62 113 PRO A N 1
ATOM 856 C CA . PRO A 1 113 ? 3.976 -5.397 -1.530 1.00 96.62 113 PRO A CA 1
ATOM 857 C C . PRO A 1 113 ? 3.885 -4.552 -2.803 1.00 96.62 113 PRO A C 1
ATOM 859 O O . PRO A 1 113 ? 2.845 -3.970 -3.096 1.00 96.62 113 PRO A O 1
ATOM 862 N N . ALA A 1 114 ? 4.948 -4.529 -3.602 1.00 95.19 114 ALA A N 1
ATOM 863 C CA . ALA A 1 114 ? 5.034 -3.680 -4.793 1.00 95.19 114 ALA A CA 1
ATOM 864 C C . ALA A 1 114 ? 4.021 -4.035 -5.896 1.00 95.19 114 ALA A C 1
ATOM 866 O O . ALA A 1 114 ? 3.804 -3.255 -6.818 1.00 95.19 114 ALA A O 1
ATOM 867 N N . THR A 1 115 ? 3.412 -5.221 -5.822 1.00 95.00 115 THR A N 1
ATOM 868 C CA . THR A 1 115 ? 2.348 -5.655 -6.735 1.00 95.00 115 THR A CA 1
ATOM 869 C C . THR A 1 115 ? 0.979 -5.089 -6.371 1.00 95.00 115 THR A C 1
ATOM 871 O O . THR A 1 115 ? 0.048 -5.224 -7.162 1.00 95.00 115 THR A O 1
ATOM 874 N N . TRP A 1 116 ? 0.824 -4.501 -5.182 1.00 96.06 116 TRP A N 1
ATOM 875 C CA . TRP A 1 116 ? -0.447 -3.943 -4.737 1.00 96.06 116 TRP A CA 1
ATOM 876 C C . TRP A 1 116 ? -0.688 -2.571 -5.353 1.00 96.06 116 TRP A C 1
ATOM 878 O O . TRP A 1 116 ? 0.234 -1.796 -5.606 1.00 96.06 116 TRP A O 1
ATOM 888 N N . VAL A 1 117 ? -1.961 -2.274 -5.575 1.00 95.12 117 VAL A N 1
ATOM 889 C CA . VAL A 1 117 ? -2.436 -1.039 -6.194 1.00 95.12 117 VAL A CA 1
ATOM 890 C C . VAL A 1 117 ? -3.287 -0.252 -5.205 1.00 95.12 117 VAL A C 1
ATOM 892 O O . VAL A 1 117 ? -3.914 -0.833 -4.317 1.00 95.12 117 VAL A O 1
ATOM 895 N N . GLY A 1 118 ? -3.289 1.073 -5.349 1.00 93.19 118 GLY A N 1
ATOM 896 C CA . GLY A 1 118 ? -4.108 1.958 -4.523 1.00 93.19 118 GLY A CA 1
ATOM 897 C C . GLY A 1 118 ? -5.599 1.850 -4.855 1.00 93.19 118 GLY A C 1
ATOM 898 O O . GLY A 1 118 ? -5.968 1.634 -6.011 1.00 93.19 118 GLY A O 1
ATOM 899 N N . ASP A 1 119 ? -6.459 2.032 -3.853 1.00 91.44 119 ASP A N 1
ATOM 900 C CA . ASP A 1 119 ? -7.911 2.030 -4.048 1.00 91.44 119 ASP A CA 1
ATOM 901 C C . ASP A 1 119 ? -8.375 3.277 -4.823 1.00 91.44 119 ASP A C 1
ATOM 903 O O . ASP A 1 119 ? -8.352 4.410 -4.334 1.00 91.44 119 ASP A O 1
ATOM 907 N N . GLN A 1 120 ? -8.864 3.055 -6.042 1.00 87.81 120 GLN A N 1
ATOM 908 C CA . GLN A 1 120 ? -9.381 4.098 -6.925 1.00 87.81 120 GLN A CA 1
ATOM 909 C C . GLN A 1 120 ? -10.621 4.808 -6.348 1.00 87.81 120 GLN A C 1
ATOM 911 O O . GLN A 1 120 ? -10.880 5.969 -6.671 1.00 87.81 120 GLN A O 1
ATOM 916 N N . ARG A 1 121 ? -11.390 4.149 -5.470 1.00 88.06 121 ARG A N 1
ATOM 917 C CA . ARG A 1 121 ? -12.586 4.735 -4.845 1.00 88.06 121 ARG A CA 1
ATOM 918 C C . ARG A 1 121 ? -12.228 5.896 -3.926 1.00 88.06 121 ARG A C 1
ATOM 920 O O . ARG A 1 121 ? -12.993 6.858 -3.856 1.00 88.06 121 ARG A O 1
ATOM 927 N N . LEU A 1 122 ? -11.074 5.826 -3.259 1.00 90.06 122 LEU A N 1
ATOM 928 C CA . LEU A 1 122 ? -10.580 6.918 -2.422 1.00 90.06 122 LEU A CA 1
ATOM 929 C C . LEU A 1 122 ? -10.230 8.143 -3.262 1.00 90.06 122 LEU A C 1
ATOM 931 O O . LEU A 1 122 ? -10.590 9.254 -2.885 1.00 90.06 122 LEU A O 1
ATOM 935 N N . LEU A 1 123 ? -9.628 7.942 -4.438 1.00 87.50 123 LEU A N 1
ATOM 936 C CA . LEU A 1 123 ? -9.307 9.034 -5.356 1.00 87.50 123 LEU A CA 1
ATOM 937 C C . LEU A 1 123 ? -10.569 9.758 -5.841 1.00 87.50 123 LEU A C 1
ATOM 939 O O . LEU A 1 123 ? -10.645 10.982 -5.755 1.00 87.50 123 LEU A O 1
ATOM 943 N N . TYR A 1 124 ? -11.575 9.016 -6.316 1.00 88.81 124 TYR A N 1
ATOM 944 C CA . TYR A 1 124 ? -12.826 9.624 -6.782 1.00 88.81 124 TYR A CA 1
ATOM 945 C C . TYR A 1 124 ? -13.560 10.363 -5.673 1.00 88.81 124 TYR A C 1
ATOM 947 O O . TYR A 1 124 ? -14.074 11.454 -5.893 1.00 88.81 124 TYR A O 1
ATOM 955 N N . ARG A 1 125 ? -13.577 9.798 -4.466 1.00 86.75 125 ARG A N 1
ATOM 956 C CA . ARG A 1 125 ? -14.213 10.443 -3.323 1.00 86.75 125 ARG A CA 1
ATOM 957 C C . ARG A 1 125 ? -13.458 11.694 -2.877 1.00 86.75 125 ARG A C 1
ATOM 959 O O . ARG A 1 125 ? -14.089 12.674 -2.489 1.00 86.75 125 ARG A O 1
ATOM 966 N N . ALA A 1 126 ? -12.128 11.676 -2.913 1.00 86.06 126 ALA A N 1
ATOM 967 C CA . ALA A 1 126 ? -11.326 12.863 -2.645 1.00 86.06 126 ALA A CA 1
ATOM 968 C C . ALA A 1 126 ? -11.637 13.967 -3.669 1.00 86.06 126 ALA A C 1
ATOM 970 O O . ALA A 1 126 ? -11.885 15.102 -3.272 1.00 86.06 126 ALA A O 1
ATOM 971 N N . ALA A 1 127 ? -11.729 13.617 -4.958 1.00 86.81 127 ALA A N 1
ATOM 972 C CA . ALA A 1 127 ? -12.132 14.548 -6.009 1.00 86.81 127 ALA A CA 1
ATOM 973 C C . ALA A 1 127 ? -13.546 15.110 -5.776 1.00 86.81 127 ALA A C 1
ATOM 975 O O . ALA A 1 127 ? -13.720 16.323 -5.784 1.00 86.81 127 ALA A O 1
ATOM 976 N N . GLU A 1 128 ? -14.528 14.257 -5.467 1.00 85.19 128 GLU A N 1
ATOM 977 C CA . GLU A 1 128 ? -15.906 14.665 -5.152 1.00 85.19 128 GLU A CA 1
ATOM 978 C C . GLU A 1 128 ? -15.963 15.623 -3.948 1.00 85.19 128 GLU A C 1
ATOM 980 O O . GLU A 1 128 ? -16.679 16.626 -3.967 1.00 85.19 128 GLU A O 1
ATOM 985 N N . LYS A 1 129 ? -15.174 15.357 -2.898 1.00 82.75 129 LYS A N 1
ATOM 986 C CA . LYS A 1 129 ? -15.063 16.246 -1.732 1.00 82.75 129 LYS A CA 1
ATOM 987 C C . LYS A 1 129 ? -14.501 17.609 -2.122 1.00 82.75 129 LYS A C 1
ATOM 989 O O . LYS A 1 129 ? -15.079 18.622 -1.734 1.00 82.75 129 LYS A O 1
ATOM 994 N N . THR A 1 130 ? -13.424 17.641 -2.904 1.00 83.94 130 THR A N 1
ATOM 995 C CA . THR A 1 130 ? -12.810 18.891 -3.371 1.00 83.94 130 THR A CA 1
ATOM 996 C C . THR A 1 130 ? -13.736 19.672 -4.304 1.00 83.94 130 THR A C 1
ATOM 998 O O . THR A 1 130 ? -13.819 20.893 -4.197 1.00 83.94 130 THR A O 1
ATOM 1001 N N . GLU A 1 131 ? -14.465 18.999 -5.196 1.00 84.94 131 GLU A N 1
ATOM 1002 C CA . GLU A 1 131 ? -15.464 19.637 -6.060 1.00 84.94 131 GLU A CA 1
ATOM 1003 C C . GLU A 1 131 ? -16.606 20.242 -5.245 1.00 84.94 131 GLU A C 1
ATOM 1005 O O . GLU A 1 131 ? -16.990 21.387 -5.483 1.00 84.94 131 GLU A O 1
ATOM 1010 N N . TYR A 1 132 ? -17.098 19.520 -4.235 1.00 77.69 132 TYR A N 1
ATOM 1011 C CA . TYR A 1 132 ? -18.111 20.043 -3.327 1.00 77.69 132 TYR A CA 1
ATOM 1012 C C . TYR A 1 132 ? -17.605 21.265 -2.550 1.00 77.69 132 TYR A C 1
ATOM 1014 O O . TYR A 1 132 ? -18.329 22.244 -2.417 1.00 77.69 132 TYR A O 1
ATOM 1022 N N . GLU A 1 133 ? -16.377 21.224 -2.026 1.00 79.50 133 GLU A N 1
ATOM 1023 C CA . GLU A 1 133 ? -15.770 22.351 -1.299 1.00 79.50 133 GLU A CA 1
ATOM 1024 C C . GLU A 1 133 ? -15.528 23.570 -2.196 1.00 79.50 133 GLU A C 1
ATOM 1026 O O . GLU A 1 133 ? -15.563 24.704 -1.722 1.00 79.50 133 GLU A O 1
ATOM 1031 N N . ARG A 1 134 ? -15.306 23.346 -3.495 1.00 78.69 134 ARG A N 1
ATOM 1032 C CA . ARG A 1 134 ? -15.155 24.404 -4.497 1.00 78.69 134 ARG A CA 1
ATOM 1033 C C . ARG A 1 134 ? -16.494 24.943 -5.009 1.00 78.69 134 ARG A C 1
ATOM 1035 O O . ARG A 1 134 ? -16.509 26.016 -5.616 1.00 78.69 134 ARG A O 1
ATOM 1042 N N . SER A 1 135 ? -17.594 24.218 -4.812 1.00 77.00 135 SER A N 1
ATOM 1043 C CA . SER A 1 135 ? -18.911 24.655 -5.267 1.00 77.00 135 SER A CA 1
ATOM 1044 C C . SER A 1 135 ? -19.326 25.947 -4.563 1.00 77.00 135 SER A C 1
ATOM 1046 O O . SER A 1 135 ? -19.176 26.096 -3.352 1.00 77.00 135 SER A O 1
ATOM 1048 N N . LEU A 1 136 ? -19.862 26.889 -5.341 1.00 78.88 136 LEU A N 1
ATOM 1049 C CA . LEU A 1 136 ? -20.483 28.111 -4.822 1.00 78.88 136 LEU A CA 1
ATOM 1050 C C . LEU A 1 136 ? -21.957 27.892 -4.453 1.00 78.88 136 LEU A C 1
ATOM 1052 O O . LEU A 1 136 ? -22.622 28.835 -4.019 1.00 78.88 136 LEU A O 1
ATOM 1056 N N . ASP A 1 137 ? -22.471 26.674 -4.634 1.00 73.75 137 ASP A N 1
ATOM 1057 C CA . ASP A 1 137 ? -23.827 26.344 -4.226 1.00 73.75 137 ASP A CA 1
ATOM 1058 C C . ASP A 1 137 ? -23.922 26.317 -2.696 1.00 73.75 137 ASP A C 1
ATOM 1060 O O . ASP A 1 137 ? -23.064 25.738 -2.019 1.00 73.75 137 ASP A O 1
ATOM 1064 N N . PRO A 1 138 ? -24.968 26.929 -2.115 1.00 70.88 138 PRO A N 1
ATOM 1065 C CA . PRO A 1 138 ? -25.154 26.897 -0.678 1.00 70.88 138 PRO A CA 1
ATOM 1066 C C . PRO A 1 138 ? -25.341 25.444 -0.212 1.00 70.88 138 PRO A C 1
ATOM 1068 O O . PRO A 1 138 ? -26.047 24.669 -0.866 1.00 70.88 138 PRO A O 1
ATOM 1071 N N . PRO A 1 139 ? -24.741 25.055 0.930 1.00 68.06 139 PRO A N 1
ATOM 1072 C CA . PRO A 1 139 ? -24.927 23.718 1.473 1.00 68.06 139 PRO A CA 1
ATOM 1073 C C . PRO A 1 139 ? -26.422 23.457 1.719 1.00 68.06 139 PRO A C 1
ATOM 1075 O O . PRO A 1 139 ? -27.158 24.386 2.071 1.00 68.06 139 PRO A O 1
ATOM 1078 N N . PRO A 1 140 ? -26.895 22.207 1.568 1.00 66.94 140 PRO A N 1
ATOM 1079 C CA . PRO A 1 140 ? -28.293 21.881 1.803 1.00 66.94 140 PRO A CA 1
ATOM 1080 C C . PRO A 1 140 ? -28.696 22.294 3.224 1.00 66.94 140 PRO A C 1
ATOM 1082 O O . PRO A 1 140 ? -27.984 22.006 4.190 1.00 66.94 140 PRO A O 1
ATOM 1085 N N . LEU A 1 141 ? -29.842 22.973 3.348 1.00 58.91 141 LEU A N 1
ATOM 1086 C CA . LEU A 1 141 ? -30.409 23.422 4.622 1.00 58.91 141 LEU A CA 1
ATOM 1087 C C . LEU A 1 141 ? -30.828 22.206 5.462 1.00 58.91 141 LEU A C 1
ATOM 1089 O O . LEU A 1 141 ? -31.972 21.760 5.414 1.00 58.91 141 LEU A O 1
ATOM 1093 N N . ASN A 1 142 ? -29.893 21.634 6.221 1.00 55.53 142 ASN A N 1
ATOM 1094 C CA . ASN A 1 142 ? -30.204 20.589 7.186 1.00 55.53 142 ASN A CA 1
ATOM 1095 C C . ASN A 1 142 ? -30.638 21.240 8.509 1.00 55.53 142 ASN A C 1
ATOM 1097 O O . ASN A 1 142 ? -29.811 21.669 9.316 1.00 55.53 142 ASN A O 1
ATOM 1101 N N . ASN A 1 143 ? -31.950 21.336 8.718 1.00 48.72 143 ASN A N 1
ATOM 1102 C CA . ASN A 1 143 ? -32.548 21.830 9.956 1.00 48.72 143 ASN A CA 1
ATOM 1103 C C . ASN A 1 143 ? -32.345 20.814 11.094 1.00 48.72 143 ASN A C 1
ATOM 1105 O O . ASN A 1 143 ? -33.222 20.002 11.378 1.00 48.72 143 ASN A O 1
ATOM 1109 N N . GLY A 1 144 ? -31.198 20.867 11.775 1.00 46.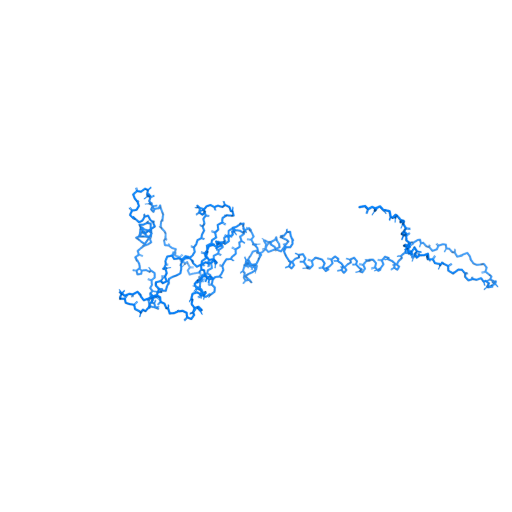88 144 GLY A N 1
ATOM 1110 C CA . GLY A 1 144 ? -30.990 20.086 12.995 1.00 46.88 144 GLY A CA 1
ATOM 1111 C C . GLY A 1 144 ? -29.550 20.052 13.499 1.00 46.88 144 GLY A C 1
ATOM 1112 O O . GLY A 1 144 ? -28.826 19.128 13.163 1.00 46.88 144 GLY A O 1
ATOM 1113 N N . LYS A 1 145 ? -29.204 21.021 14.363 1.00 41.75 145 LYS A N 1
ATOM 1114 C CA . LYS A 1 145 ? -28.054 21.090 15.299 1.00 41.75 145 LYS A CA 1
ATOM 1115 C C . LYS A 1 145 ? -26.628 20.851 14.742 1.00 41.75 145 LYS A C 1
ATOM 1117 O O . LYS A 1 145 ? -26.308 19.812 14.188 1.00 41.75 145 LYS A O 1
ATOM 1122 N N . SER A 1 146 ? -25.765 21.820 15.076 1.00 41.59 146 SER A N 1
ATOM 1123 C CA . SER A 1 146 ? -24.296 21.916 14.937 1.00 41.59 146 SER A CA 1
ATOM 1124 C C . SER A 1 146 ? -23.725 22.210 13.543 1.00 41.59 146 SER A C 1
ATOM 1126 O O . SER A 1 146 ? -23.300 21.325 12.804 1.00 41.59 146 SER A O 1
ATOM 1128 N N . SER A 1 147 ? -23.626 23.504 13.250 1.00 41.28 147 SER A N 1
ATOM 1129 C CA . SER A 1 147 ? -22.670 24.108 12.326 1.00 41.28 147 SER A CA 1
ATOM 1130 C C . SER A 1 147 ? -21.275 24.179 12.974 1.00 41.28 147 SER A C 1
ATOM 1132 O O . SER A 1 147 ? -20.961 25.202 13.570 1.00 41.28 147 SER A O 1
ATOM 1134 N N . ASP A 1 148 ? -20.471 23.107 12.912 1.00 42.31 148 ASP A N 1
ATOM 1135 C CA . ASP A 1 148 ? -19.000 23.221 13.103 1.00 42.31 148 ASP A CA 1
ATOM 1136 C C . ASP A 1 148 ? -18.153 22.035 12.582 1.00 42.31 148 ASP A C 1
ATOM 1138 O O . ASP A 1 148 ? -17.000 21.837 12.941 1.00 42.31 148 ASP A O 1
ATOM 1142 N N . GLY A 1 149 ? -18.699 21.166 11.739 1.00 46.56 149 GLY A N 1
ATOM 1143 C CA . GLY A 1 149 ? -17.947 19.979 11.345 1.00 46.56 149 GLY A CA 1
ATOM 1144 C C . GLY A 1 149 ? -18.825 19.046 10.564 1.00 46.56 149 GLY A C 1
ATOM 1145 O O . GLY A 1 149 ? -19.421 18.124 11.117 1.00 46.56 149 GLY A O 1
ATOM 1146 N N . ARG A 1 150 ? -18.942 19.306 9.262 1.00 45.09 150 ARG A N 1
ATOM 1147 C CA . ARG A 1 150 ? -19.476 18.340 8.305 1.00 45.09 150 ARG A CA 1
ATOM 1148 C C . ARG A 1 150 ? -18.670 17.065 8.500 1.00 45.09 150 ARG A C 1
ATOM 1150 O O . ARG A 1 150 ? -17.529 17.020 8.062 1.00 45.09 150 ARG A O 1
ATOM 1157 N N . ARG A 1 151 ? -19.234 16.123 9.261 1.00 46.12 151 ARG A N 1
ATOM 1158 C CA . ARG A 1 151 ? -18.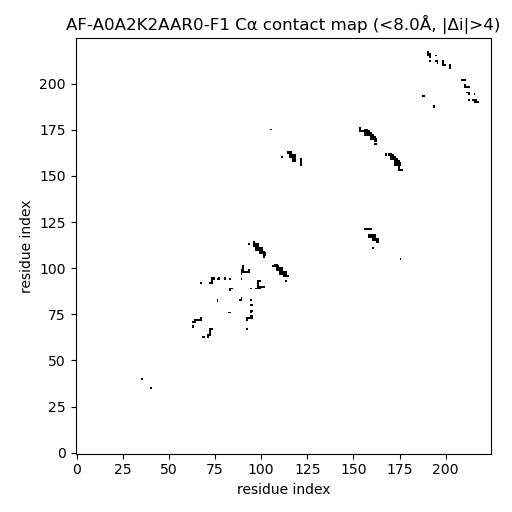612 14.899 9.774 1.00 46.12 151 ARG A CA 1
ATOM 1159 C C . ARG A 1 151 ? -17.536 14.413 8.803 1.00 46.12 151 ARG A C 1
ATOM 1161 O O . ARG A 1 151 ? -17.861 13.741 7.825 1.00 46.12 151 ARG A O 1
ATOM 1168 N N . LYS A 1 152 ? -16.266 14.775 9.044 1.00 53.12 152 LYS A N 1
ATOM 1169 C CA . LYS A 1 152 ? -15.148 14.017 8.481 1.00 53.12 152 LYS A CA 1
ATOM 1170 C C . LYS A 1 152 ? -15.441 12.611 8.964 1.00 53.12 152 LYS A C 1
ATOM 1172 O O . LYS A 1 152 ? -15.506 12.401 10.172 1.00 53.12 152 LYS A O 1
ATOM 1177 N N . ASN A 1 153 ? -15.792 11.708 8.053 1.00 56.16 153 ASN A N 1
ATOM 1178 C CA . ASN A 1 153 ? -16.019 10.322 8.419 1.00 56.16 153 ASN A CA 1
ATOM 1179 C C . ASN A 1 153 ? -14.700 9.845 9.020 1.00 56.16 153 ASN A C 1
ATOM 1181 O O . ASN A 1 153 ? -13.761 9.577 8.281 1.00 56.16 153 ASN A O 1
ATOM 1185 N N . VAL A 1 154 ? -14.626 9.814 10.352 1.00 61.25 154 VAL A N 1
ATOM 1186 C CA . VAL A 1 154 ? -13.410 9.489 11.108 1.00 61.25 154 VAL A CA 1
ATOM 1187 C C . VAL A 1 154 ? -12.916 8.087 10.741 1.00 61.25 154 VAL A C 1
ATOM 1189 O O . VAL A 1 154 ? -11.739 7.800 10.864 1.00 61.25 154 VAL A O 1
ATOM 1192 N N . ASN A 1 155 ? -13.804 7.251 10.196 1.00 69.19 155 ASN A N 1
ATOM 1193 C CA . ASN A 1 155 ? -13.523 5.887 9.760 1.00 69.19 155 ASN A CA 1
ATOM 1194 C C . ASN A 1 155 ? -13.153 5.763 8.273 1.00 69.19 155 ASN A C 1
ATOM 1196 O O . ASN A 1 155 ? -13.033 4.646 7.775 1.00 69.19 155 ASN A O 1
ATOM 1200 N N . GLU A 1 156 ? -13.048 6.863 7.528 1.00 82.62 156 GLU A N 1
ATOM 1201 C CA . GLU A 1 156 ? -12.620 6.789 6.135 1.00 82.62 156 GLU A CA 1
ATOM 1202 C C . GLU A 1 156 ? -11.091 6.740 6.053 1.00 82.62 156 GLU A C 1
ATOM 1204 O O . GLU A 1 156 ? -10.425 7.609 6.623 1.00 82.62 156 GLU A O 1
ATOM 1209 N N . PRO A 1 157 ? -10.519 5.752 5.348 1.00 90.88 157 PRO A N 1
ATOM 1210 C CA . PRO A 1 157 ? -9.081 5.682 5.196 1.00 90.88 157 PRO A CA 1
ATOM 1211 C C . PRO A 1 157 ? -8.574 6.803 4.289 1.00 90.88 157 PRO A C 1
ATOM 1213 O O . PRO A 1 157 ? -9.198 7.150 3.286 1.00 90.88 157 PRO A O 1
ATOM 1216 N N . VAL A 1 158 ? -7.414 7.350 4.641 1.00 90.38 158 VAL A N 1
ATOM 1217 C CA . VAL A 1 158 ? -6.694 8.346 3.835 1.00 90.38 158 VAL A CA 1
ATOM 1218 C C . VAL A 1 158 ? -6.012 7.665 2.652 1.00 90.38 158 VAL A C 1
ATOM 1220 O O . VAL A 1 158 ? -6.000 8.190 1.542 1.00 90.38 158 VAL A O 1
ATOM 1223 N N . VAL A 1 159 ? -5.478 6.465 2.882 1.00 93.38 159 VAL A N 1
ATOM 1224 C CA . VAL A 1 159 ? -4.872 5.616 1.855 1.00 93.38 159 VAL A CA 1
ATOM 1225 C C . VAL A 1 159 ? -5.299 4.169 2.061 1.00 93.38 159 VAL A C 1
ATOM 1227 O O . VAL A 1 159 ? -5.468 3.719 3.197 1.00 93.38 159 VAL A O 1
ATOM 1230 N N . ALA A 1 160 ? -5.447 3.434 0.963 1.00 94.44 160 ALA A N 1
ATOM 1231 C CA . ALA A 1 160 ? -5.691 2.000 0.977 1.00 94.44 160 ALA A CA 1
ATOM 1232 C C . ALA A 1 160 ? -5.022 1.336 -0.228 1.00 94.44 160 ALA A C 1
ATOM 1234 O O . ALA A 1 160 ? -5.025 1.900 -1.323 1.00 94.44 160 ALA A O 1
ATOM 1235 N N . PHE A 1 161 ? -4.469 0.145 -0.013 1.00 95.88 161 PHE A N 1
ATOM 1236 C CA . PHE A 1 161 ? -3.787 -0.658 -1.024 1.00 95.88 161 PHE A CA 1
ATOM 1237 C C . PHE A 1 161 ? -4.225 -2.119 -0.935 1.00 95.88 161 PHE A C 1
ATOM 1239 O O . PHE A 1 161 ? -4.481 -2.629 0.156 1.00 95.88 161 PHE A O 1
ATOM 1246 N N . GLY A 1 162 ? -4.255 -2.812 -2.071 1.00 96.31 162 GLY A N 1
ATOM 1247 C CA . GLY A 1 162 ? -4.543 -4.245 -2.124 1.00 96.31 162 GLY A CA 1
ATOM 1248 C C . GLY A 1 162 ? -4.114 -4.890 -3.444 1.00 96.31 162 GLY A C 1
ATOM 1249 O O . GLY A 1 162 ? -3.711 -4.187 -4.376 1.00 96.31 162 GLY A O 1
ATOM 1250 N N . PRO A 1 163 ? -4.181 -6.228 -3.555 1.00 96.25 163 PRO A N 1
ATOM 1251 C CA . PRO A 1 163 ? -3.878 -6.929 -4.793 1.00 96.25 163 PRO A CA 1
ATOM 1252 C C . PRO A 1 163 ? -4.820 -6.496 -5.929 1.00 96.25 163 PRO A C 1
ATOM 1254 O O . PRO A 1 163 ? -6.029 -6.342 -5.705 1.00 96.25 163 PRO A O 1
ATOM 1257 N N . PRO A 1 164 ? -4.308 -6.340 -7.161 1.00 93.94 164 PRO A N 1
ATOM 1258 C CA . PRO A 1 164 ? -5.131 -5.987 -8.309 1.00 93.94 164 PRO A CA 1
ATOM 1259 C C . PRO A 1 164 ? -6.167 -7.083 -8.591 1.00 93.94 164 PRO A C 1
ATOM 1261 O O . PRO A 1 164 ? -5.857 -8.271 -8.551 1.00 93.94 164 PRO A O 1
ATOM 1264 N N . GLY A 1 165 ? -7.404 -6.679 -8.886 1.00 90.12 165 GLY A N 1
ATOM 1265 C CA . GLY A 1 165 ? -8.510 -7.603 -9.168 1.00 90.12 165 GLY A CA 1
ATOM 1266 C C . GLY A 1 165 ? -9.115 -8.295 -7.939 1.00 90.12 165 GLY A C 1
ATOM 1267 O O . GLY A 1 165 ? -10.012 -9.117 -8.109 1.00 90.12 165 GLY A O 1
ATOM 1268 N N . SER A 1 166 ? -8.659 -7.970 -6.723 1.00 88.62 166 SER A N 1
ATOM 1269 C CA . SER A 1 166 ? -9.292 -8.443 -5.485 1.00 88.62 166 SER A CA 1
ATOM 1270 C C . SER A 1 166 ? -10.600 -7.700 -5.194 1.00 88.62 166 SER A C 1
ATOM 1272 O O . SER A 1 166 ? -10.850 -6.606 -5.707 1.00 88.62 166 SER A O 1
ATOM 1274 N N . SER A 1 167 ? -11.435 -8.285 -4.335 1.00 86.56 167 SER A N 1
ATOM 1275 C CA . SER A 1 167 ? -12.650 -7.641 -3.819 1.00 86.56 167 SER A CA 1
ATOM 1276 C C . SER A 1 167 ? -12.392 -6.799 -2.563 1.00 86.56 167 SER A C 1
ATOM 1278 O O . SER A 1 167 ? -13.326 -6.250 -1.978 1.00 86.56 167 SER A O 1
ATOM 1280 N N . GLY A 1 168 ? -11.122 -6.679 -2.160 1.00 84.75 168 GLY A N 1
ATOM 1281 C CA . GLY A 1 168 ? -10.709 -6.028 -0.924 1.00 84.75 168 GLY A CA 1
ATOM 1282 C C . GLY A 1 168 ? -10.687 -6.965 0.283 1.00 84.75 168 GLY A C 1
ATOM 1283 O O . GLY A 1 168 ? -10.682 -6.487 1.407 1.00 84.75 168 GLY A O 1
ATOM 1284 N N . GLU A 1 169 ? -10.662 -8.284 0.098 1.00 90.69 169 GLU A N 1
ATOM 1285 C CA . GLU A 1 169 ? -10.500 -9.250 1.192 1.00 90.69 169 GLU A CA 1
ATOM 1286 C C . GLU A 1 169 ? -9.108 -9.182 1.837 1.00 90.69 169 GLU A C 1
ATOM 1288 O O . GLU A 1 169 ? -8.970 -9.323 3.050 1.00 90.69 169 GLU A O 1
ATOM 1293 N N . LEU A 1 170 ? -8.085 -8.918 1.022 1.00 94.56 170 LEU A N 1
ATOM 1294 C CA . LEU A 1 170 ? -6.712 -8.687 1.446 1.00 94.56 170 LEU A CA 1
ATOM 1295 C C . LEU A 1 170 ? -6.351 -7.250 1.093 1.00 94.56 170 LEU A C 1
ATOM 1297 O O . LEU A 1 170 ? -6.282 -6.894 -0.081 1.00 94.56 170 LEU A O 1
ATOM 1301 N N . ASN A 1 171 ? -6.148 -6.419 2.106 1.00 94.50 171 ASN A N 1
ATOM 1302 C CA . ASN A 1 171 ? -5.814 -5.018 1.917 1.00 94.50 171 ASN A CA 1
ATOM 1303 C C . ASN A 1 171 ? -5.071 -4.466 3.137 1.00 94.50 171 ASN A C 1
ATOM 1305 O O . ASN A 1 171 ? -5.018 -5.091 4.197 1.00 94.50 171 ASN A O 1
ATOM 1309 N N . VAL A 1 172 ? -4.512 -3.274 2.968 1.00 95.31 172 VAL A N 1
ATOM 1310 C CA . VAL A 1 172 ? -4.044 -2.420 4.056 1.00 95.31 172 VAL A CA 1
ATOM 1311 C C . VAL A 1 172 ? -4.658 -1.042 3.869 1.00 95.31 172 VAL A C 1
ATOM 1313 O O . VAL A 1 172 ? -4.693 -0.522 2.754 1.00 95.31 172 VAL A O 1
ATOM 1316 N N . SER A 1 173 ? -5.134 -0.436 4.952 1.00 93.62 173 SER A N 1
ATOM 1317 C CA . SER A 1 173 ? -5.690 0.915 4.932 1.00 93.62 173 SER A CA 1
ATOM 1318 C C . SER A 1 173 ? -5.255 1.698 6.160 1.00 93.62 173 SER A C 1
ATOM 1320 O O . SER A 1 173 ? -5.194 1.133 7.251 1.00 93.62 173 SER A O 1
ATOM 1322 N N . VAL A 1 174 ? -5.001 2.994 5.992 1.00 93.88 174 VAL A N 1
ATOM 1323 C CA . VAL A 1 174 ? -4.603 3.891 7.084 1.00 93.88 174 VAL A CA 1
ATOM 1324 C C . VAL A 1 174 ? -5.715 4.896 7.335 1.00 93.88 174 VAL A C 1
ATOM 1326 O O . VAL A 1 174 ? -6.118 5.622 6.427 1.00 93.88 174 VAL A O 1
ATOM 1329 N N . ILE A 1 175 ? -6.193 4.946 8.575 1.00 91.50 175 ILE A N 1
ATOM 1330 C CA . ILE A 1 175 ? -7.193 5.905 9.043 1.00 91.50 175 ILE A CA 1
ATOM 1331 C C . ILE A 1 175 ? -6.489 6.900 9.962 1.00 91.50 175 ILE A C 1
ATOM 1333 O O . ILE A 1 175 ? -5.799 6.499 10.896 1.00 91.50 175 ILE A O 1
ATOM 1337 N N . VAL A 1 176 ? -6.675 8.194 9.701 1.00 90.31 176 VAL A N 1
ATOM 1338 C CA . VAL A 1 176 ? -6.035 9.273 10.461 1.00 90.31 176 VAL A CA 1
ATOM 1339 C C . VAL A 1 176 ? -7.113 10.110 11.130 1.00 90.31 176 VAL A C 1
ATOM 1341 O O . VAL A 1 176 ? -8.018 10.622 10.472 1.00 90.31 176 VAL A O 1
ATOM 1344 N N . SER A 1 177 ? -7.007 10.248 12.448 1.00 87.50 177 SER A N 1
ATOM 1345 C CA . SER A 1 177 ? -7.944 11.008 13.274 1.00 87.50 177 SER A CA 1
ATOM 1346 C C . SER A 1 177 ? -7.210 12.116 14.012 1.00 87.50 177 SER A C 1
ATOM 1348 O O . SER A 1 177 ? -6.101 11.914 14.498 1.00 87.50 177 SER A O 1
ATOM 1350 N N . GLN A 1 178 ? -7.832 13.290 14.101 1.00 86.44 178 GLN A N 1
ATOM 1351 C CA . GLN A 1 178 ? -7.300 14.390 14.901 1.00 86.44 178 GLN A CA 1
ATOM 1352 C C . GLN A 1 178 ? -7.557 14.110 16.381 1.00 86.44 178 GLN A C 1
ATOM 1354 O O . GLN A 1 178 ? -8.681 13.785 16.764 1.00 86.44 178 GLN A O 1
ATOM 1359 N N . VAL A 1 179 ? -6.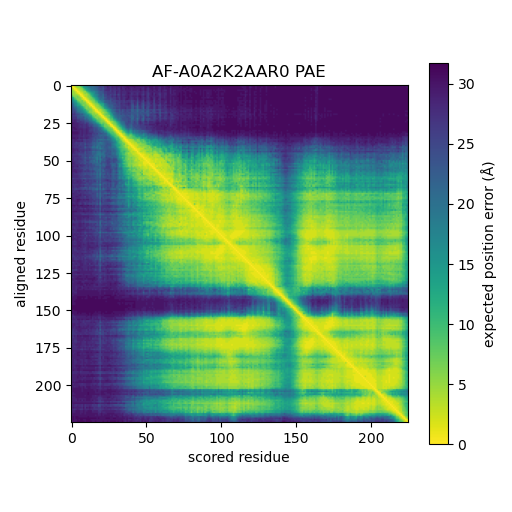519 14.265 17.195 1.00 86.69 179 VAL A N 1
ATOM 1360 C CA . VAL A 1 179 ? -6.574 14.134 18.652 1.00 86.69 179 VAL A CA 1
ATOM 1361 C C . VAL A 1 179 ? -6.105 15.439 19.306 1.00 86.69 179 VAL A C 1
ATOM 1363 O O . VAL A 1 179 ? -5.378 16.204 18.664 1.00 86.69 179 VAL A O 1
ATOM 1366 N N . PRO A 1 180 ? -6.531 15.737 20.547 1.00 89.75 180 PRO A N 1
ATOM 1367 C CA . PRO A 1 180 ? -6.010 16.873 21.304 1.00 89.75 180 PRO A CA 1
ATOM 1368 C C . PRO A 1 180 ? -4.472 16.853 21.415 1.00 89.75 180 PRO A C 1
ATOM 1370 O O . PRO A 1 180 ? -3.887 15.772 21.423 1.00 89.75 180 PRO A O 1
ATOM 1373 N N . PRO A 1 181 ? -3.787 18.007 21.517 1.00 88.62 181 PRO A N 1
ATOM 1374 C CA . PRO A 1 181 ? -2.320 18.048 21.602 1.00 88.62 181 PRO A CA 1
ATOM 1375 C C . PRO A 1 181 ? -1.724 17.329 22.822 1.00 88.62 181 PRO A C 1
ATOM 1377 O O . PRO A 1 181 ? -0.581 16.893 22.781 1.00 88.62 181 PRO A O 1
ATOM 1380 N N . ASP A 1 182 ? -2.490 17.224 23.904 1.00 91.81 182 ASP A N 1
ATOM 1381 C CA . ASP A 1 182 ? -2.155 16.547 25.160 1.00 91.81 182 ASP A CA 1
ATOM 1382 C C . ASP A 1 182 ? -2.582 15.068 25.180 1.00 91.81 182 ASP A C 1
ATOM 1384 O O . ASP A 1 182 ? -2.522 14.401 26.213 1.00 91.81 182 ASP A O 1
ATOM 1388 N N . PHE A 1 183 ? -3.023 14.542 24.036 1.00 90.12 183 PHE A N 1
ATOM 1389 C CA . PHE A 1 183 ? -3.482 13.171 23.908 1.00 90.12 183 PHE A CA 1
ATOM 1390 C C . PHE A 1 183 ? -2.324 12.162 23.963 1.00 90.12 183 PHE A C 1
ATOM 1392 O O . PHE A 1 183 ? -1.358 12.264 23.209 1.00 90.12 183 PHE A O 1
ATOM 1399 N N . SER A 1 184 ? -2.478 11.124 24.791 1.00 89.06 184 SER A N 1
ATOM 1400 C CA . SER A 1 184 ? -1.631 9.925 24.786 1.00 89.06 184 SER A CA 1
ATOM 1401 C C . SER A 1 184 ? -2.457 8.709 24.382 1.00 89.06 184 SER A C 1
ATOM 1403 O O . SER A 1 184 ? -3.591 8.551 24.834 1.00 89.06 184 SER A O 1
ATOM 1405 N N . ILE A 1 185 ? -1.880 7.814 23.574 1.00 87.62 185 ILE A N 1
ATOM 1406 C CA . ILE A 1 185 ? -2.542 6.565 23.167 1.00 87.62 185 ILE A CA 1
ATOM 1407 C C . ILE A 1 185 ? -2.882 5.671 24.368 1.00 87.62 185 ILE A C 1
ATOM 1409 O O . ILE A 1 185 ? -3.877 4.952 24.334 1.00 87.62 185 ILE A O 1
ATOM 1413 N N . GLU A 1 186 ? -2.119 5.782 25.458 1.00 87.94 186 GLU A N 1
ATOM 1414 C CA . GLU A 1 186 ? -2.362 5.076 26.721 1.00 87.94 186 GLU A CA 1
ATOM 1415 C C . GLU A 1 186 ? -3.699 5.470 27.364 1.00 87.94 186 GLU A C 1
ATOM 1417 O O . GLU A 1 186 ? -4.281 4.690 28.116 1.00 87.94 186 GLU A O 1
ATOM 1422 N N . ALA A 1 187 ? -4.238 6.649 27.025 1.00 89.50 187 ALA A N 1
ATOM 1423 C CA . ALA A 1 187 ? -5.554 7.083 27.483 1.00 89.50 187 ALA A CA 1
ATOM 1424 C C . ALA A 1 187 ? -6.696 6.213 26.926 1.00 89.50 187 ALA A C 1
ATOM 1426 O O . ALA A 1 187 ? -7.792 6.228 27.484 1.00 89.50 187 ALA A O 1
ATOM 1427 N N . PHE A 1 188 ? -6.458 5.443 25.855 1.00 86.38 188 PHE A N 1
ATOM 1428 C CA . PHE A 1 188 ? -7.420 4.454 25.358 1.00 86.38 188 PHE A CA 1
ATOM 1429 C C . PHE A 1 188 ? -7.442 3.150 26.173 1.00 86.38 188 PHE A C 1
ATOM 1431 O O . PHE A 1 188 ? -8.330 2.328 25.954 1.00 86.38 188 PHE A O 1
ATOM 1438 N N . GLY A 1 189 ? -6.507 2.957 27.106 1.00 90.44 189 GLY A N 1
ATOM 1439 C CA . GLY A 1 189 ? -6.370 1.730 27.886 1.00 90.44 189 GLY A CA 1
ATOM 1440 C C . GLY A 1 189 ? -5.365 0.744 27.285 1.00 90.44 189 GLY A C 1
ATOM 1441 O O . GLY A 1 189 ? -4.521 1.090 26.460 1.00 90.44 189 GLY A O 1
ATOM 1442 N N . GLY A 1 190 ? -5.425 -0.510 27.739 1.00 92.88 190 GLY A N 1
ATOM 1443 C CA . GLY A 1 190 ? -4.472 -1.546 27.328 1.00 92.88 190 GLY A CA 1
ATOM 1444 C C . GLY A 1 190 ? -4.694 -2.045 25.890 1.00 92.88 190 GLY A C 1
ATOM 1445 O O . GLY A 1 190 ? -5.820 -2.004 25.389 1.00 92.88 190 GLY A O 1
ATOM 1446 N N . PRO A 1 191 ? -3.670 -2.628 25.233 1.00 93.19 191 PRO A N 1
ATOM 1447 C CA . PRO A 1 191 ? -3.755 -3.064 23.833 1.00 93.19 191 PRO A CA 1
ATOM 1448 C C . PRO A 1 191 ? -4.878 -4.083 23.583 1.00 93.19 191 PRO A C 1
ATOM 1450 O O . PRO A 1 191 ? -5.508 -4.071 22.527 1.00 93.19 191 PRO A O 1
ATOM 1453 N N . LYS A 1 192 ? -5.178 -4.936 24.572 1.00 94.38 192 LYS A N 1
ATOM 1454 C CA . LYS A 1 192 ? -6.287 -5.894 24.503 1.00 94.38 192 LYS A CA 1
ATOM 1455 C C . LYS A 1 192 ? -7.656 -5.207 24.496 1.00 94.38 192 LYS A C 1
ATOM 1457 O O . LYS A 1 192 ? -8.502 -5.548 23.677 1.00 94.38 192 LYS A O 1
ATOM 1462 N N . GLU A 1 193 ? -7.868 -4.243 25.389 1.00 93.19 193 GLU A N 1
ATOM 1463 C CA . GLU A 1 193 ? -9.136 -3.513 25.513 1.00 93.19 193 GLU A CA 1
ATOM 1464 C C . GLU A 1 193 ? -9.423 -2.695 24.249 1.00 93.19 193 GLU A C 1
ATOM 1466 O O . GLU A 1 193 ? -10.513 -2.783 23.678 1.00 93.19 193 GLU A O 1
ATOM 1471 N N . VAL A 1 194 ? -8.406 -1.987 23.751 1.00 92.94 194 VAL A N 1
ATOM 1472 C CA . VAL A 1 194 ? -8.485 -1.229 22.496 1.00 92.94 194 VAL A CA 1
ATOM 1473 C C . VAL A 1 194 ? -8.752 -2.157 21.311 1.00 92.94 194 VAL A C 1
ATOM 1475 O O . VAL A 1 194 ? -9.647 -1.891 20.507 1.00 92.94 194 VAL A O 1
ATOM 1478 N N . GLY A 1 195 ? -8.033 -3.280 21.217 1.00 92.94 195 GLY A N 1
ATOM 1479 C CA . GLY A 1 195 ? -8.240 -4.274 20.163 1.00 92.94 195 GLY A CA 1
ATOM 1480 C C . GLY A 1 195 ? -9.667 -4.833 20.151 1.00 92.94 195 GLY A C 1
ATOM 1481 O O . GLY A 1 195 ? -10.303 -4.897 19.097 1.00 92.94 195 GLY A O 1
ATOM 1482 N N . GLU A 1 196 ? -10.217 -5.174 21.319 1.00 94.31 196 GLU A N 1
ATOM 1483 C CA . GLU A 1 196 ? -11.602 -5.641 21.449 1.00 94.31 196 GLU A CA 1
ATOM 1484 C C . GLU A 1 196 ? -12.624 -4.560 21.057 1.00 94.31 196 GLU A C 1
ATOM 1486 O O . GLU A 1 196 ? -13.623 -4.867 20.396 1.00 94.31 196 GLU A O 1
ATOM 1491 N N . ALA A 1 197 ? -12.375 -3.295 21.410 1.00 92.00 197 ALA A N 1
ATOM 1492 C CA . ALA A 1 197 ? -13.228 -2.170 21.026 1.00 92.00 197 ALA A CA 1
ATOM 1493 C C . ALA A 1 197 ? -13.249 -1.952 19.502 1.00 92.00 197 ALA A C 1
ATOM 1495 O O . ALA A 1 197 ? -14.319 -1.743 18.918 1.00 92.00 197 ALA A O 1
ATOM 1496 N N . VAL A 1 198 ? -12.095 -2.066 18.837 1.00 91.19 198 VAL A N 1
ATOM 1497 C CA . VAL A 1 198 ? -11.991 -1.984 17.371 1.00 91.19 198 VAL A CA 1
ATOM 1498 C C . VAL A 1 198 ? -12.746 -3.137 16.708 1.00 91.19 198 VAL A C 1
ATOM 1500 O O . VAL A 1 198 ? -13.583 -2.897 15.836 1.00 91.19 198 VAL A O 1
ATOM 1503 N N . VAL A 1 199 ? -12.539 -4.380 17.160 1.00 92.62 199 VAL A N 1
ATOM 1504 C CA . VAL A 1 199 ? -13.257 -5.555 16.630 1.00 92.62 199 VAL A CA 1
ATOM 1505 C C . VAL A 1 199 ? -14.771 -5.391 16.785 1.00 92.62 199 VAL A C 1
ATOM 1507 O O . VAL A 1 199 ? -15.521 -5.651 15.840 1.00 92.62 199 VAL A O 1
ATOM 1510 N N . ARG A 1 200 ? -15.239 -4.904 17.941 1.00 90.69 200 ARG A N 1
ATOM 1511 C CA . ARG A 1 200 ? -16.663 -4.622 18.189 1.00 90.69 200 ARG A CA 1
ATOM 1512 C C . ARG A 1 200 ? -17.204 -3.529 17.266 1.00 90.69 200 ARG A C 1
ATOM 1514 O O . ARG A 1 200 ? -18.328 -3.635 16.790 1.00 90.69 200 ARG A O 1
ATOM 1521 N N . THR A 1 201 ? -16.406 -2.504 16.981 1.00 89.31 201 THR A N 1
ATOM 1522 C CA . THR A 1 201 ? -16.791 -1.410 16.077 1.00 89.31 201 THR A CA 1
ATOM 1523 C C . THR A 1 201 ? -16.928 -1.893 14.631 1.00 89.31 201 THR A C 1
ATOM 1525 O O . THR A 1 201 ? -17.883 -1.521 13.953 1.00 89.31 201 THR A O 1
ATOM 1528 N N . ILE A 1 202 ? -16.016 -2.754 14.168 1.00 87.50 202 ILE A N 1
ATOM 1529 C CA . ILE A 1 202 ? -16.023 -3.298 12.799 1.00 87.50 202 ILE A CA 1
ATOM 1530 C C . ILE A 1 202 ? -17.161 -4.306 12.603 1.00 87.50 202 ILE A C 1
ATOM 1532 O O . ILE A 1 202 ? -17.858 -4.274 11.589 1.00 87.50 202 ILE A O 1
ATOM 1536 N N . THR A 1 203 ? -17.359 -5.206 13.568 1.00 89.56 203 THR A N 1
ATOM 1537 C CA . THR A 1 203 ? -18.453 -6.192 13.526 1.00 89.56 203 THR A CA 1
ATOM 1538 C C . THR A 1 203 ? -19.819 -5.534 13.732 1.00 89.56 203 THR A C 1
ATOM 1540 O O . THR A 1 203 ? -20.811 -5.963 13.144 1.00 89.56 203 THR A O 1
ATOM 1543 N N . GLY A 1 204 ? -19.877 -4.437 14.490 1.00 82.94 204 GLY A N 1
ATOM 1544 C CA . GLY A 1 204 ? -21.100 -3.684 14.738 1.00 82.94 204 GLY A CA 1
ATOM 1545 C C . GLY A 1 204 ? -22.191 -4.551 15.373 1.00 82.94 204 GLY A C 1
ATOM 1546 O O . GLY A 1 204 ? -21.923 -5.442 16.173 1.00 82.94 204 GLY A O 1
ATOM 1547 N N . SER A 1 205 ? -23.447 -4.299 15.002 1.00 72.75 205 SER A N 1
ATOM 1548 C CA . SER A 1 205 ? -24.608 -5.112 15.399 1.00 72.75 205 SER A CA 1
ATOM 1549 C C . SER A 1 205 ? -24.934 -6.233 14.402 1.00 72.75 205 SER A C 1
ATOM 1551 O O . SER A 1 205 ? -26.028 -6.801 14.441 1.00 72.75 205 SER A O 1
ATOM 1553 N N . ARG A 1 206 ? -24.018 -6.535 13.474 1.00 78.62 206 ARG A N 1
ATOM 1554 C CA . ARG A 1 206 ? -24.235 -7.526 12.419 1.00 78.62 206 ARG A CA 1
ATOM 1555 C C . ARG A 1 206 ? -24.242 -8.929 13.013 1.00 78.62 206 ARG A C 1
ATOM 1557 O O . ARG A 1 206 ? -23.208 -9.451 13.411 1.00 78.62 206 ARG A O 1
ATOM 1564 N N . LEU A 1 207 ? -25.422 -9.544 13.055 1.00 78.00 207 LEU A N 1
ATOM 1565 C CA . LEU A 1 207 ? -25.607 -10.895 13.596 1.00 78.00 207 LEU A CA 1
ATOM 1566 C C . LEU A 1 207 ? -24.930 -11.981 12.739 1.00 78.00 207 LEU A C 1
ATOM 1568 O O . LEU A 1 207 ? -24.712 -13.087 13.223 1.00 78.00 207 LEU A O 1
ATOM 1572 N N . ASP A 1 208 ? -24.598 -11.674 11.481 1.00 88.56 208 ASP A N 1
ATOM 1573 C CA . ASP A 1 208 ? -23.964 -12.574 10.513 1.00 88.56 208 ASP A CA 1
ATOM 1574 C C . ASP A 1 208 ? -22.429 -12.617 10.605 1.00 88.56 208 ASP A C 1
ATOM 1576 O O . ASP A 1 208 ? -21.808 -13.483 9.990 1.00 88.56 208 ASP A O 1
ATOM 1580 N N . VAL A 1 209 ? -21.798 -11.716 11.369 1.00 89.06 209 VAL A N 1
ATOM 1581 C CA . VAL A 1 209 ? -20.335 -11.577 11.412 1.00 89.06 209 VAL A CA 1
ATOM 1582 C C . VAL A 1 209 ? -19.822 -11.734 12.841 1.00 89.06 209 VAL A C 1
ATOM 1584 O O . VAL A 1 209 ? -20.210 -10.997 13.742 1.00 89.06 209 VAL A O 1
ATOM 1587 N N . LYS A 1 210 ? -18.889 -12.670 13.048 1.00 91.12 210 LYS A N 1
ATOM 1588 C CA . LYS A 1 210 ? -18.197 -12.868 14.327 1.00 91.12 210 LYS A CA 1
ATOM 1589 C C . LYS A 1 210 ? -16.728 -12.483 14.188 1.00 91.12 210 LYS A C 1
ATOM 1591 O O . LYS A 1 210 ? -16.018 -13.057 13.370 1.00 91.12 210 LYS A O 1
ATOM 1596 N N . GLY A 1 211 ? -16.277 -11.546 15.015 1.00 91.00 211 GLY A N 1
ATOM 1597 C CA . GLY A 1 211 ? -14.873 -11.155 15.133 1.00 91.00 211 GLY A CA 1
ATOM 1598 C C . GLY A 1 211 ? -14.323 -11.531 16.504 1.00 91.00 211 GLY A C 1
ATOM 1599 O O . GLY A 1 211 ? -15.023 -11.416 17.509 1.00 91.00 211 GLY A O 1
ATOM 1600 N N . THR A 1 212 ? -13.077 -11.990 16.549 1.00 94.19 212 THR A N 1
ATOM 1601 C CA . THR A 1 212 ? -12.378 -12.338 17.792 1.00 94.19 212 THR A CA 1
ATOM 1602 C C . THR A 1 212 ? -10.955 -11.813 17.735 1.00 94.19 212 THR A C 1
ATOM 1604 O O . THR A 1 212 ? -10.261 -12.049 16.748 1.00 94.19 212 THR A O 1
ATOM 1607 N N . LEU A 1 213 ? -10.517 -11.136 18.795 1.00 94.81 213 LEU A N 1
ATOM 1608 C CA . LEU A 1 213 ? -9.123 -10.739 18.961 1.00 94.81 213 LEU A CA 1
ATOM 1609 C C . LEU A 1 213 ? -8.277 -11.986 19.250 1.00 94.81 213 LEU A C 1
ATOM 1611 O O . LEU A 1 213 ? -8.551 -12.703 20.212 1.00 94.81 213 LEU A O 1
ATOM 1615 N N . THR A 1 214 ? -7.281 -12.259 18.411 1.00 95.75 214 THR A N 1
ATOM 1616 C CA . THR A 1 214 ? -6.394 -13.425 18.563 1.00 95.75 214 THR A CA 1
ATOM 1617 C C . THR A 1 214 ? -5.137 -13.100 19.358 1.00 95.75 214 THR A C 1
ATOM 1619 O O . THR A 1 214 ? -4.702 -13.913 20.166 1.00 95.75 214 THR A O 1
ATOM 1622 N N . GLU A 1 215 ? -4.567 -11.914 19.148 1.00 94.31 215 GLU A N 1
ATOM 1623 C CA . GLU A 1 215 ? -3.301 -11.496 19.745 1.00 94.31 215 GLU A CA 1
ATOM 1624 C C . GLU A 1 215 ? -3.298 -9.983 19.983 1.00 94.31 215 GLU A C 1
ATOM 1626 O O . GLU A 1 215 ? -3.917 -9.220 19.240 1.00 94.31 215 GLU A O 1
ATOM 1631 N N . SER A 1 216 ? -2.608 -9.556 21.038 1.00 93.88 216 SER A N 1
ATOM 1632 C CA . SER A 1 216 ? -2.361 -8.150 21.342 1.00 93.88 216 SER A CA 1
ATOM 1633 C C . SER A 1 216 ? -1.022 -8.025 22.055 1.00 93.88 216 SER A C 1
ATOM 1635 O O . SER A 1 216 ? -0.816 -8.674 23.081 1.00 93.88 216 SER A O 1
ATOM 1637 N N . SER A 1 217 ? -0.148 -7.165 21.551 1.00 91.56 217 SER A N 1
ATOM 1638 C CA . SER A 1 217 ? 1.165 -6.891 22.130 1.00 91.56 217 SER A CA 1
ATOM 1639 C C . SER A 1 217 ? 1.364 -5.388 22.274 1.00 91.56 217 SER A C 1
ATOM 1641 O O . SER A 1 217 ? 0.934 -4.624 21.410 1.00 91.56 217 SER A O 1
ATOM 1643 N N . LEU A 1 218 ? 2.051 -4.972 23.333 1.00 89.56 218 LEU A N 1
ATOM 1644 C CA . LEU A 1 218 ? 2.630 -3.638 23.425 1.00 89.56 218 LEU A CA 1
ATOM 1645 C C . LEU A 1 218 ? 4.086 -3.747 22.975 1.00 89.56 218 LEU A C 1
ATOM 1647 O O . LEU A 1 218 ? 4.808 -4.623 23.449 1.00 89.56 218 LEU A O 1
ATOM 1651 N N . ARG A 1 219 ? 4.496 -2.910 22.024 1.00 87.06 219 ARG A N 1
ATOM 1652 C CA . ARG A 1 219 ? 5.896 -2.848 21.611 1.00 87.06 219 ARG A CA 1
ATOM 1653 C C . ARG A 1 219 ? 6.643 -1.959 22.596 1.00 87.06 219 ARG A C 1
ATOM 1655 O O . ARG A 1 219 ? 6.249 -0.817 22.802 1.00 87.06 219 ARG A O 1
ATOM 1662 N N . GLU A 1 220 ? 7.704 -2.495 23.176 1.00 83.88 220 GLU A N 1
ATOM 1663 C CA . GLU A 1 220 ? 8.676 -1.720 23.937 1.00 83.88 220 GLU A CA 1
ATOM 1664 C C . GLU A 1 220 ? 9.788 -1.341 22.963 1.00 83.88 220 GLU A C 1
ATOM 1666 O O . GLU A 1 220 ? 10.543 -2.203 22.501 1.00 83.88 220 GLU A O 1
ATOM 1671 N N . ASP A 1 221 ? 9.848 -0.070 22.576 1.00 76.94 221 ASP A N 1
ATOM 1672 C CA . ASP A 1 221 ? 10.993 0.412 21.819 1.00 76.94 221 ASP A CA 1
ATOM 1673 C C . ASP A 1 221 ? 12.181 0.439 22.784 1.00 76.94 221 ASP A C 1
ATOM 1675 O O . ASP A 1 221 ? 12.201 1.175 23.768 1.00 76.94 221 ASP A O 1
ATOM 1679 N N . SER A 1 222 ? 13.137 -0.465 22.563 1.00 60.84 222 SER A N 1
ATOM 1680 C CA . SER A 1 222 ? 14.381 -0.463 23.325 1.00 60.84 222 SER A CA 1
ATOM 1681 C C . SER A 1 222 ? 15.147 0.798 22.945 1.00 60.84 222 SER A C 1
ATOM 1683 O O . SER A 1 222 ? 15.543 0.944 21.791 1.00 60.84 222 SER A O 1
ATOM 1685 N N . GLU A 1 223 ? 15.327 1.702 23.906 1.00 57.03 223 GLU A N 1
ATOM 1686 C CA . GLU A 1 223 ? 16.250 2.832 23.809 1.00 57.03 223 GLU A CA 1
ATOM 1687 C C . GLU A 1 223 ? 17.656 2.253 23.584 1.00 57.03 223 GLU A C 1
ATOM 1689 O O 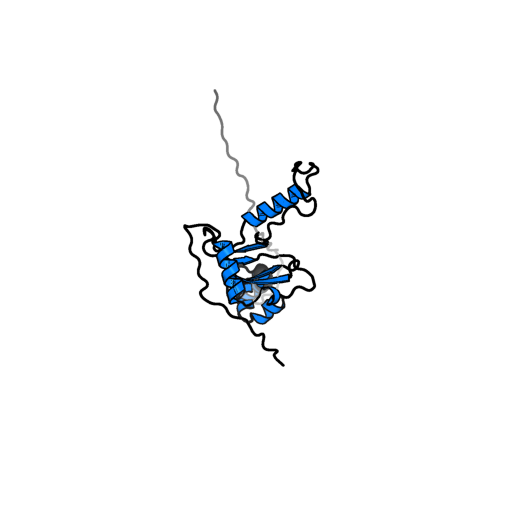. GLU A 1 223 ? 18.345 1.849 24.524 1.00 57.03 223 GLU A O 1
ATOM 1694 N N . GLU A 1 224 ? 18.051 2.110 22.320 1.00 52.50 224 GLU A N 1
ATOM 1695 C CA . GLU A 1 224 ? 19.406 1.729 21.939 1.00 52.50 224 GLU A CA 1
ATOM 1696 C C . GLU A 1 224 ? 20.332 2.862 22.411 1.00 52.50 224 GLU A C 1
ATOM 1698 O O . GLU A 1 224 ? 20.365 3.943 21.821 1.00 52.50 224 GLU A O 1
ATOM 1703 N N . SER A 1 225 ? 20.964 2.640 23.571 1.00 37.44 225 SER A N 1
ATOM 1704 C CA . SER A 1 225 ? 21.857 3.579 24.267 1.00 37.44 225 SER A CA 1
ATOM 1705 C C . SER A 1 225 ? 23.257 3.598 23.669 1.00 37.44 225 SER A C 1
ATOM 1707 O O . SER A 1 225 ? 23.755 2.505 23.314 1.00 37.44 225 SER A O 1
#

Foldseek 3Di:
DDDDDDDDDDDDDDPPDPDDDDDDDDDDDDDPPDPDPVCVVCVVVVVVCVVCVCVVVVVVVVVCCVVCPVPPVLVVCLVPVPVCVVVQVLCVHPHPQWRKDDDPVQGDIDIDGPQKDKDVVLVVVVVVVVVVVVDPDDDPPDPDDDDDDPPPVQPDFNIKIDHPPDPPPDIDTHGGDDDPPPDDPCVCPFQQSVQVVVQCVVCPPPPPDDDDDDDGDDDDDPPPD

Organism: Populus trichocarpa (NCBI:txid3694)

Secondary structure (DSSP, 8-state):
-------------------------------------HHHHHHHHHHHHHHHHHHHHHHHHHHHHHTTGGGHHHHHHHHSHHHHHHTTGGGTS-BTTEEEEEETTTTEEEEEETT-EE-HHHHHHHHHHHHHHH--SPPP---SS--S-----TTS-SEEEE-TT--SSS-EEE------TT--GGGG--HHHHHHHHHHHHHTT-TT-----------------

Solvent-accessible surface area (backbone atoms only — not comparable to full-atom values): 14726 Å² total; per-residue (Å²): 135,84,85,88,81,89,83,90,79,94,80,78,86,80,77,83,74,84,78,78,84,82,85,82,88,86,91,83,84,93,68,87,76,70,81,74,56,69,68,68,77,42,42,69,57,51,55,52,46,50,52,52,48,52,52,50,53,51,54,51,50,54,50,32,45,75,66,35,50,95,42,50,38,24,52,58,31,45,77,44,49,66,65,34,53,72,73,50,43,25,59,82,38,39,39,80,62,26,26,41,50,74,40,81,91,79,73,48,75,52,76,45,59,53,77,44,40,70,51,64,68,56,55,54,49,50,50,53,51,52,52,57,73,67,46,88,68,79,76,80,89,74,92,71,87,77,97,84,64,85,73,71,62,63,84,51,55,80,47,41,37,26,54,74,93,59,93,62,86,59,64,51,70,45,64,72,73,93,71,64,94,86,64,55,77,68,78,67,51,54,58,58,60,43,47,49,52,51,44,49,62,74,39,56,89,46,88,89,52,88,72,78,82,87,80,69,75,83,86,79,84,75,81,86,124